Protein AF-A0A3P8UN36-F1 (afdb_monomer_lite)

Structure (mmCIF, N/CA/C/O backbone):
data_AF-A0A3P8UN36-F1
#
_entry.id   AF-A0A3P8UN36-F1
#
loop_
_atom_site.group_PDB
_atom_site.id
_atom_site.type_symbol
_atom_site.label_atom_id
_atom_site.label_alt_id
_atom_site.label_comp_id
_atom_site.label_asym_id
_atom_site.label_entity_id
_atom_site.label_seq_id
_atom_site.pdbx_PDB_ins_code
_atom_site.Cartn_x
_atom_site.Cartn_y
_atom_site.Cartn_z
_atom_site.occupancy
_atom_site.B_iso_or_equiv
_atom_site.auth_seq_id
_atom_site.auth_comp_id
_atom_site.auth_asym_id
_atom_site.auth_atom_id
_atom_site.pdbx_PDB_model_num
ATOM 1 N N . ASN A 1 1 ? -34.463 19.232 71.519 1.00 38.00 1 ASN A N 1
ATOM 2 C CA . ASN A 1 1 ? -33.303 18.383 71.855 1.00 38.00 1 ASN A CA 1
ATOM 3 C C . ASN A 1 1 ? -32.593 17.994 70.572 1.00 38.00 1 ASN A C 1
ATOM 5 O O . ASN A 1 1 ? -33.038 17.097 69.869 1.00 38.00 1 ASN A O 1
ATOM 9 N N . LEU A 1 2 ? -31.560 18.762 70.225 1.00 36.44 2 LEU A N 1
ATOM 10 C CA . LEU A 1 2 ? -30.639 18.484 69.127 1.00 36.44 2 LEU A CA 1
ATOM 11 C C . LEU A 1 2 ? -29.722 17.336 69.553 1.00 36.44 2 LEU A C 1
ATOM 13 O O . LEU A 1 2 ? -28.923 17.511 70.467 1.00 36.44 2 LEU A O 1
ATOM 17 N N . GLN A 1 3 ? -29.798 16.189 68.885 1.00 37.59 3 GLN A N 1
ATOM 18 C CA . GLN A 1 3 ? -28.727 15.196 68.931 1.00 37.59 3 GLN A CA 1
ATOM 19 C C . GLN A 1 3 ? -28.548 14.594 67.540 1.00 37.59 3 GLN A C 1
ATOM 21 O O . GLN A 1 3 ? -29.441 13.963 66.978 1.00 37.59 3 GLN A O 1
ATOM 26 N N . GLY A 1 4 ? -27.389 14.908 66.963 1.00 36.97 4 GLY A N 1
ATOM 27 C CA . GLY A 1 4 ? -27.033 14.643 65.584 1.00 36.97 4 GLY A CA 1
ATOM 28 C C . GLY A 1 4 ? -26.792 13.167 65.293 1.00 36.97 4 GLY A C 1
ATOM 29 O O . GLY A 1 4 ? -26.103 12.461 66.028 1.00 36.97 4 GLY A O 1
ATOM 30 N N . LYS A 1 5 ? -27.305 12.736 64.143 1.00 34.78 5 LYS A N 1
ATOM 31 C CA . LYS A 1 5 ? -26.882 11.516 63.460 1.00 34.78 5 LYS A CA 1
ATOM 32 C C . LYS A 1 5 ? -25.902 11.928 62.360 1.00 34.78 5 LYS A C 1
ATOM 34 O O . LYS A 1 5 ? -26.260 12.670 61.451 1.00 34.78 5 LYS A O 1
ATOM 39 N N . LYS A 1 6 ? -24.642 11.515 62.523 1.00 34.59 6 LYS A N 1
ATOM 40 C CA . LYS A 1 6 ? -23.506 11.827 61.643 1.00 34.59 6 LYS A CA 1
ATOM 41 C C . LYS A 1 6 ? -23.749 11.318 60.210 1.00 34.59 6 LYS A C 1
ATOM 43 O O . LYS A 1 6 ? -24.321 10.238 60.060 1.00 34.59 6 LYS A O 1
ATOM 48 N N . PRO A 1 7 ? -23.271 12.029 59.172 1.00 33.66 7 PRO A N 1
ATOM 49 C CA . PRO A 1 7 ? -23.272 11.517 57.808 1.00 33.66 7 PRO A CA 1
ATOM 50 C C . PRO A 1 7 ? -22.292 10.343 57.685 1.00 33.66 7 PRO A C 1
ATOM 52 O O . PRO A 1 7 ? -21.144 10.418 58.125 1.00 33.66 7 PRO A O 1
ATOM 55 N N . SER A 1 8 ? -22.772 9.248 57.099 1.00 32.91 8 SER A N 1
ATOM 56 C CA . SER A 1 8 ? -21.972 8.069 56.783 1.00 32.91 8 SER A CA 1
ATOM 57 C C . SER A 1 8 ? -21.096 8.387 55.571 1.00 32.91 8 SER A C 1
ATOM 59 O O . SER A 1 8 ? -21.573 8.458 54.441 1.00 32.91 8 SER A O 1
ATOM 61 N N . VAL A 1 9 ? -19.818 8.666 55.820 1.00 34.41 9 VAL A N 1
ATOM 62 C CA . VAL A 1 9 ? -18.810 8.841 54.772 1.00 34.41 9 VAL A CA 1
ATOM 63 C C . VAL A 1 9 ? -18.438 7.450 54.269 1.00 34.41 9 VAL A C 1
ATOM 65 O O . VAL A 1 9 ? -17.823 6.666 54.989 1.00 34.41 9 VAL A O 1
ATOM 68 N N . CYS A 1 10 ? -18.823 7.140 53.031 1.00 31.66 10 CYS A N 1
ATOM 69 C CA . CYS A 1 10 ? -18.301 5.989 52.306 1.00 31.66 10 CYS A CA 1
ATOM 70 C C . CYS A 1 10 ? -16.804 6.216 52.070 1.00 31.66 10 CYS A C 1
ATOM 72 O O . CYS A 1 10 ? -16.409 6.970 51.181 1.00 31.66 10 CYS A O 1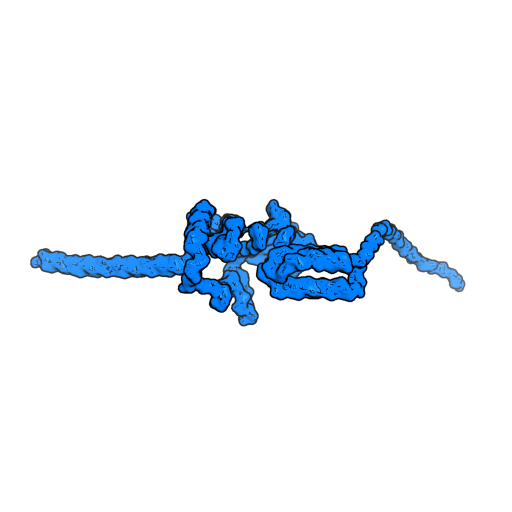
ATOM 74 N N . ILE A 1 11 ? -15.967 5.584 52.889 1.00 36.72 11 ILE A N 1
ATOM 75 C CA . ILE A 1 11 ? -14.535 5.477 52.635 1.00 36.72 11 ILE A CA 1
ATOM 76 C C . ILE A 1 11 ? -14.400 4.565 51.414 1.00 36.72 11 ILE A C 1
ATOM 78 O O . ILE A 1 11 ? -14.453 3.343 51.534 1.00 36.72 11 ILE A O 1
ATOM 82 N N . PHE A 1 12 ? -14.259 5.155 50.225 1.00 41.09 12 PHE A N 1
ATOM 83 C CA . PHE A 1 12 ? -13.664 4.454 49.094 1.00 41.09 12 PHE A CA 1
ATOM 84 C C . PHE A 1 12 ? -12.288 3.993 49.569 1.00 41.09 12 PHE A C 1
ATOM 86 O O . PHE A 1 12 ? -11.368 4.801 49.708 1.00 41.09 12 PHE A O 1
ATOM 93 N N . SER A 1 13 ? -12.141 2.699 49.850 1.00 39.09 13 SER A N 1
ATOM 94 C CA . SER A 1 13 ? -10.830 2.076 49.928 1.00 39.09 13 SER A CA 1
ATOM 95 C C . SER A 1 13 ? -10.246 2.112 48.518 1.00 39.09 13 SER A C 1
ATOM 97 O O . SER A 1 13 ? -10.307 1.138 47.766 1.00 39.09 13 SER A O 1
ATOM 99 N N . SER A 1 14 ? -9.708 3.270 48.138 1.00 44.62 14 SER A N 1
ATOM 100 C CA . SER A 1 14 ? -8.700 3.364 47.100 1.00 44.62 14 SER A CA 1
ATOM 101 C C . SER A 1 14 ? -7.532 2.516 47.581 1.00 44.62 14 SER A C 1
ATOM 103 O O . SER A 1 14 ? -6.594 3.010 48.202 1.00 44.62 14 SER A O 1
ATOM 105 N N . LEU A 1 15 ? -7.560 1.227 47.239 1.00 46.94 15 LEU A N 1
ATOM 106 C CA . LEU A 1 15 ? -6.343 0.530 46.859 1.00 46.94 15 LEU A CA 1
ATOM 107 C C . LEU A 1 15 ? -5.850 1.220 45.580 1.00 46.94 15 LEU A C 1
ATOM 109 O O . LEU A 1 15 ? -5.928 0.697 44.470 1.00 46.94 15 LEU A O 1
ATOM 113 N N . PHE A 1 16 ? -5.349 2.445 45.749 1.00 45.38 16 PHE A N 1
ATOM 114 C CA . PHE A 1 16 ? -4.372 3.011 44.853 1.00 45.38 16 PHE A CA 1
ATOM 115 C C . PHE A 1 16 ? -3.186 2.069 45.017 1.00 45.38 16 PHE A C 1
ATOM 117 O O . PHE A 1 16 ? -2.355 2.220 45.912 1.00 45.38 16 PHE A O 1
ATOM 124 N N . LYS A 1 17 ? -3.139 1.019 44.191 1.00 41.81 17 LYS A N 1
ATOM 125 C CA . LYS A 1 17 ? -1.855 0.446 43.837 1.00 41.81 17 LYS A CA 1
ATOM 126 C C . LYS A 1 17 ? -1.081 1.649 43.312 1.00 41.81 17 LYS A C 1
ATOM 128 O O . LYS A 1 17 ? -1.342 2.099 42.198 1.00 41.81 17 LYS A O 1
ATOM 133 N N . LEU A 1 18 ? -0.189 2.208 44.132 1.00 45.09 18 LEU A N 1
ATOM 134 C CA . LEU A 1 18 ? 0.965 2.925 43.622 1.00 45.09 18 LEU A CA 1
ATOM 135 C C . LEU A 1 18 ? 1.699 1.892 42.768 1.00 45.09 18 LEU A C 1
ATOM 137 O O . LEU A 1 18 ? 2.623 1.217 43.208 1.00 45.09 18 LEU A O 1
ATOM 141 N N . VAL A 1 19 ? 1.253 1.737 41.523 1.00 51.12 19 VAL A N 1
ATOM 142 C CA . VAL A 1 19 ? 2.193 1.484 40.453 1.00 51.12 19 VAL A CA 1
ATOM 143 C C . VAL A 1 19 ? 3.128 2.668 40.582 1.00 51.12 19 VAL A C 1
ATOM 145 O O . VAL A 1 19 ? 2.702 3.807 40.392 1.00 51.12 19 VAL A O 1
ATOM 148 N N . ALA A 1 20 ? 4.346 2.411 41.055 1.00 43.38 20 ALA A N 1
ATOM 149 C CA . ALA A 1 20 ? 5.415 3.380 41.004 1.00 43.38 20 ALA A CA 1
ATOM 150 C C . ALA A 1 20 ? 5.488 3.824 39.544 1.00 43.38 20 ALA A C 1
ATOM 152 O O . ALA A 1 20 ? 6.014 3.119 38.684 1.00 43.38 20 ALA A O 1
ATOM 153 N N . ASN A 1 21 ? 4.852 4.954 39.246 1.00 48.34 21 ASN A N 1
ATOM 154 C CA . ASN A 1 21 ? 4.997 5.624 37.982 1.00 48.34 21 ASN A CA 1
ATOM 155 C C . ASN A 1 21 ? 6.424 6.144 38.082 1.00 48.34 21 ASN A C 1
ATOM 157 O O . ASN A 1 21 ? 6.663 7.201 38.663 1.00 48.34 21 ASN A O 1
ATOM 161 N N . ALA A 1 22 ? 7.394 5.342 37.640 1.00 51.25 22 ALA A N 1
ATOM 162 C CA . ALA A 1 22 ? 8.692 5.871 37.293 1.00 51.25 22 ALA A CA 1
ATOM 163 C C . ALA A 1 22 ? 8.375 6.922 36.233 1.00 51.25 22 ALA A C 1
ATOM 165 O O . ALA A 1 22 ? 8.124 6.588 35.074 1.00 51.25 22 ALA A O 1
ATOM 166 N N . ALA A 1 23 ? 8.219 8.172 36.669 1.00 57.19 23 ALA A N 1
ATOM 167 C CA . ALA A 1 23 ? 7.987 9.290 35.791 1.00 57.19 23 ALA A CA 1
ATOM 168 C C . ALA A 1 23 ? 9.239 9.347 34.928 1.00 57.19 23 ALA A C 1
ATOM 170 O O . ALA A 1 23 ? 10.296 9.799 35.368 1.00 57.19 23 ALA A O 1
ATOM 171 N N . ALA A 1 24 ? 9.155 8.761 33.735 1.00 68.69 24 ALA A N 1
ATOM 172 C CA . ALA A 1 24 ? 10.202 8.908 32.754 1.00 68.69 24 ALA A CA 1
ATOM 173 C C . ALA A 1 24 ? 10.357 10.418 32.567 1.00 68.69 24 ALA A C 1
ATOM 175 O O . ALA A 1 24 ? 9.392 11.099 32.232 1.00 68.69 24 ALA A O 1
ATOM 176 N N . SER A 1 25 ? 11.534 10.952 32.888 1.00 86.38 25 SER A N 1
ATOM 177 C CA . SER A 1 25 ? 11.831 12.358 32.628 1.00 86.38 25 SER A CA 1
ATOM 178 C C . SER A 1 25 ? 11.750 12.601 31.121 1.00 86.38 25 SER A C 1
ATOM 180 O O . SER A 1 25 ? 12.100 11.711 30.337 1.00 86.38 25 SER A O 1
ATOM 182 N N . CYS A 1 26 ? 11.276 13.775 30.703 1.00 92.81 26 CYS A N 1
ATOM 183 C CA . CYS A 1 26 ? 11.261 14.131 29.291 1.00 92.81 26 CYS A CA 1
ATOM 184 C C . CYS A 1 26 ? 12.694 14.117 28.741 1.00 92.81 26 CYS A C 1
ATOM 186 O O . CYS A 1 26 ? 13.571 14.826 29.230 1.00 92.81 26 CYS A O 1
ATOM 188 N N . ARG A 1 27 ? 12.946 13.291 27.718 1.00 93.50 27 ARG A N 1
ATOM 189 C CA . ARG A 1 27 ? 14.263 13.150 27.072 1.00 93.50 27 ARG A CA 1
ATOM 190 C C . ARG A 1 27 ? 14.216 13.519 25.593 1.00 93.50 27 ARG A C 1
ATOM 192 O O . ARG A 1 27 ? 14.861 12.873 24.772 1.00 93.50 27 ARG A O 1
ATOM 199 N N . ILE A 1 28 ? 13.471 14.568 25.246 1.00 95.00 28 ILE A N 1
ATOM 200 C CA . ILE A 1 28 ? 13.353 15.012 23.852 1.00 95.00 28 ILE A CA 1
ATOM 201 C C . ILE A 1 28 ? 14.711 15.367 23.238 1.00 95.00 28 ILE A C 1
ATOM 203 O O . ILE A 1 28 ? 15.010 14.932 22.133 1.00 95.00 28 ILE A O 1
ATOM 207 N N . LEU A 1 29 ? 15.588 16.039 23.988 1.00 93.38 29 LEU A N 1
ATOM 208 C CA . LEU A 1 29 ? 16.929 16.390 23.511 1.00 93.38 29 LEU A CA 1
ATOM 209 C C . LEU A 1 29 ? 17.750 15.164 23.088 1.00 93.38 29 LEU A C 1
ATOM 211 O O . LEU A 1 29 ? 18.556 15.271 22.169 1.00 93.38 29 LEU A O 1
ATOM 215 N N . ARG A 1 30 ? 17.512 13.996 23.704 1.00 94.69 30 ARG A N 1
ATOM 216 C CA . ARG A 1 30 ? 18.158 12.747 23.294 1.00 94.69 30 ARG A CA 1
ATOM 217 C C . ARG A 1 30 ? 17.625 12.252 21.951 1.00 94.69 30 ARG A C 1
ATOM 219 O O . ARG A 1 30 ? 18.415 11.891 21.088 1.00 94.69 30 ARG A O 1
ATOM 226 N N . CYS A 1 31 ? 16.306 12.285 21.762 1.00 95.19 31 CYS A N 1
ATOM 227 C CA . CYS A 1 31 ? 15.706 11.967 20.467 1.00 95.19 31 CYS A CA 1
ATOM 228 C C . CYS A 1 31 ? 16.254 12.895 19.365 1.00 95.19 31 CYS A C 1
ATOM 230 O O . CYS A 1 31 ? 16.603 12.420 18.287 1.00 95.19 31 CYS A O 1
ATOM 232 N N . ASN A 1 32 ? 16.395 14.193 19.657 1.00 94.50 32 ASN A N 1
ATOM 233 C CA . ASN A 1 32 ? 16.926 15.177 18.712 1.00 94.50 32 ASN A CA 1
ATOM 234 C C . ASN A 1 32 ? 18.398 14.903 18.379 1.00 94.50 32 ASN A C 1
ATOM 236 O O . ASN A 1 32 ? 18.769 14.915 17.208 1.00 94.50 32 ASN A O 1
ATOM 240 N N . SER A 1 33 ? 19.237 14.638 19.390 1.00 94.06 33 SER A N 1
ATOM 241 C CA . SER A 1 33 ? 20.660 14.357 19.170 1.00 94.06 33 SER A CA 1
ATOM 242 C C . SER A 1 33 ? 20.871 13.088 18.351 1.00 94.06 33 SER A C 1
ATOM 244 O O . SER A 1 33 ? 21.720 13.076 17.465 1.00 94.06 33 SER A O 1
ATOM 246 N N . ASP A 1 34 ? 20.086 12.042 18.621 1.00 93.38 34 ASP A N 1
ATOM 247 C CA . ASP A 1 34 ? 20.181 10.767 17.906 1.00 93.38 34 ASP A CA 1
ATOM 248 C C . ASP A 1 34 ? 19.737 10.925 16.436 1.00 93.38 34 ASP A C 1
ATOM 250 O O . ASP A 1 34 ? 20.368 10.364 15.541 1.00 93.38 34 ASP A O 1
ATOM 254 N N . PHE A 1 35 ? 18.709 11.743 16.166 1.00 91.88 35 PHE A N 1
ATOM 255 C CA . PHE A 1 35 ? 18.291 12.075 14.799 1.00 91.88 35 PHE A CA 1
ATOM 256 C C . PHE A 1 35 ? 19.368 12.850 14.037 1.00 91.88 35 PHE A C 1
ATOM 258 O O . PHE A 1 35 ? 19.758 12.433 12.948 1.00 91.88 35 PHE A O 1
ATOM 265 N N . VAL A 1 36 ? 19.881 13.941 14.621 1.00 91.12 36 VAL A N 1
ATOM 266 C CA . VAL A 1 36 ? 20.937 14.751 13.995 1.00 91.12 36 VAL A CA 1
ATOM 267 C C . VAL A 1 36 ? 22.144 13.871 13.688 1.00 91.12 36 VAL A C 1
ATOM 269 O O . VAL A 1 36 ? 22.593 13.858 12.545 1.00 91.12 36 VAL A O 1
ATOM 272 N N . ALA A 1 37 ? 22.591 13.064 14.656 1.00 89.44 37 ALA A N 1
ATOM 273 C CA . ALA A 1 37 ? 23.696 12.128 14.479 1.00 89.44 37 ALA A CA 1
ATOM 274 C C . ALA A 1 37 ? 23.472 11.154 13.313 1.00 89.44 37 ALA A C 1
ATOM 276 O O . ALA A 1 37 ? 24.374 10.944 12.509 1.00 89.44 37 ALA A O 1
ATOM 277 N N . ALA A 1 38 ? 22.262 10.604 13.185 1.00 85.19 38 ALA A N 1
ATOM 278 C CA . ALA A 1 38 ? 21.919 9.692 12.099 1.00 85.19 38 ALA A CA 1
ATOM 279 C C . ALA A 1 38 ? 21.844 10.377 10.723 1.00 85.19 38 ALA A C 1
ATOM 281 O O . ALA A 1 38 ? 21.969 9.696 9.710 1.00 85.19 38 ALA A O 1
ATOM 282 N N . THR A 1 39 ? 21.637 11.696 10.671 1.00 85.88 39 THR A N 1
ATOM 283 C CA . THR A 1 39 ? 21.505 12.463 9.418 1.00 85.88 39 THR A CA 1
ATOM 284 C C . THR A 1 39 ? 22.747 13.254 9.005 1.00 85.88 39 THR A C 1
ATOM 286 O O . THR A 1 39 ? 22.792 13.698 7.864 1.00 85.88 39 THR A O 1
ATOM 289 N N . LEU A 1 40 ? 23.752 13.409 9.878 1.00 80.81 40 LEU A N 1
ATOM 290 C CA . LEU A 1 40 ? 24.961 14.217 9.622 1.00 80.81 40 LEU A CA 1
ATOM 291 C C . LEU A 1 40 ? 25.684 13.831 8.321 1.00 80.81 40 LEU A C 1
ATOM 293 O O . LEU A 1 40 ? 26.110 14.714 7.581 1.00 80.81 40 LEU A O 1
ATOM 297 N N . ASP A 1 41 ? 25.755 12.533 8.019 1.00 70.38 41 ASP A N 1
ATOM 298 C CA . ASP A 1 41 ? 26.440 11.999 6.831 1.00 70.38 41 ASP A CA 1
ATOM 299 C C . ASP A 1 41 ? 25.477 11.662 5.675 1.00 70.38 41 ASP A C 1
ATOM 301 O O . ASP A 1 41 ? 25.885 11.177 4.615 1.00 70.38 41 ASP A O 1
ATOM 305 N N . LEU A 1 42 ? 24.174 11.892 5.863 1.00 68.19 42 LEU A N 1
ATOM 306 C CA . LEU A 1 42 ? 23.143 11.579 4.881 1.00 68.19 42 LEU A CA 1
ATOM 307 C C . LEU A 1 42 ? 22.696 12.861 4.177 1.00 68.19 42 LEU A C 1
ATOM 309 O O . LEU A 1 42 ? 21.987 13.685 4.747 1.00 68.19 42 LEU A O 1
ATOM 313 N N . GLY A 1 43 ? 23.033 13.005 2.893 1.00 59.25 43 GLY A N 1
ATOM 314 C CA . GLY A 1 43 ? 22.368 13.997 2.045 1.00 59.25 43 GLY A CA 1
ATOM 315 C C . GLY A 1 43 ? 20.842 13.798 2.058 1.00 59.25 43 GLY A C 1
ATOM 316 O O . GLY A 1 43 ? 20.363 12.668 2.175 1.00 59.25 43 GLY A O 1
ATOM 317 N N . ALA A 1 44 ? 20.076 14.884 1.895 1.00 52.78 44 ALA A N 1
ATOM 318 C CA . ALA A 1 44 ? 18.605 14.943 2.004 1.00 52.78 44 ALA A CA 1
ATOM 319 C C . ALA A 1 44 ? 17.808 13.992 1.070 1.00 52.78 44 ALA A C 1
ATOM 321 O O . ALA A 1 44 ? 16.584 13.947 1.126 1.00 52.78 44 ALA A O 1
ATOM 322 N N . MET A 1 45 ? 18.491 13.228 0.213 1.00 55.25 45 MET A N 1
ATOM 323 C CA . MET A 1 45 ? 17.932 12.344 -0.818 1.00 55.25 45 MET A CA 1
ATOM 324 C C . MET A 1 45 ? 18.319 10.865 -0.623 1.00 55.25 45 MET A C 1
ATOM 326 O O . MET A 1 45 ? 18.190 10.062 -1.544 1.00 55.25 45 MET A O 1
ATOM 330 N N . ASN A 1 46 ? 18.794 10.478 0.565 1.00 63.03 46 ASN A N 1
ATOM 331 C CA . ASN A 1 46 ? 19.199 9.099 0.842 1.00 63.03 46 ASN A CA 1
ATOM 332 C C . ASN A 1 46 ? 18.129 8.317 1.608 1.00 63.03 46 ASN A C 1
ATOM 334 O O . ASN A 1 46 ? 17.533 8.812 2.561 1.00 63.03 46 ASN A O 1
ATOM 338 N N . ALA A 1 47 ? 17.971 7.032 1.273 1.00 61.06 47 ALA A N 1
ATOM 339 C CA . ALA A 1 47 ? 17.058 6.108 1.956 1.00 61.06 47 ALA A CA 1
ATOM 340 C C . ALA A 1 47 ? 17.282 6.021 3.485 1.00 61.06 47 ALA A C 1
ATOM 342 O O . ALA A 1 47 ? 16.367 5.675 4.232 1.00 61.06 47 ALA A O 1
ATOM 343 N N . GLY A 1 48 ? 18.486 6.359 3.964 1.00 72.06 48 GLY A N 1
ATOM 344 C CA . GLY A 1 48 ? 18.790 6.452 5.394 1.00 72.06 48 GLY A CA 1
ATOM 345 C C . GLY A 1 48 ? 18.072 7.607 6.104 1.00 72.06 48 GLY A C 1
ATOM 346 O O . GLY A 1 48 ? 17.767 7.482 7.288 1.00 72.06 48 GLY A O 1
ATOM 347 N N . TYR A 1 49 ? 17.747 8.694 5.393 1.00 79.25 49 TYR A N 1
ATOM 348 C CA . TYR A 1 49 ? 17.099 9.875 5.970 1.00 79.25 49 TYR A CA 1
ATOM 349 C C . TYR A 1 49 ? 15.732 9.512 6.553 1.00 79.25 49 TYR A C 1
ATOM 351 O O . TYR A 1 49 ? 15.412 9.855 7.687 1.00 79.25 49 TYR A O 1
ATOM 359 N N . CYS A 1 50 ? 14.963 8.705 5.826 1.00 78.31 50 CYS A N 1
ATOM 360 C CA . CYS A 1 50 ? 13.666 8.235 6.293 1.00 78.31 50 CYS A CA 1
ATOM 361 C C . CYS A 1 50 ? 13.754 7.211 7.417 1.00 78.31 50 CYS A C 1
ATOM 363 O O . CYS A 1 50 ? 12.931 7.238 8.328 1.00 78.31 50 CYS A O 1
ATOM 365 N N . SER A 1 51 ? 14.783 6.364 7.428 1.00 79.06 51 SER A 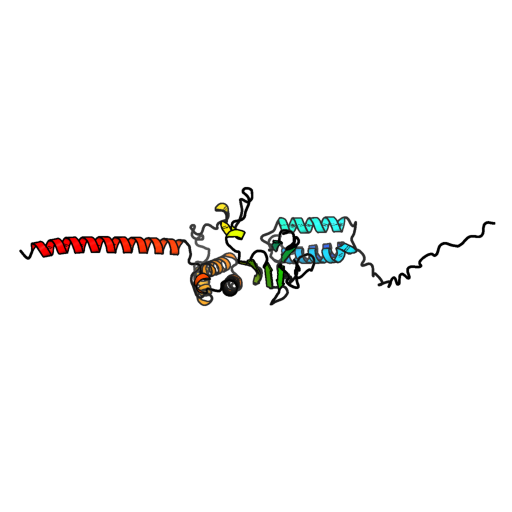N 1
ATOM 366 C CA . SER A 1 51 ? 15.058 5.501 8.583 1.00 79.06 51 SER A CA 1
ATOM 367 C C . SER A 1 51 ? 15.345 6.323 9.848 1.00 79.06 51 SER A C 1
ATOM 369 O O . SER A 1 51 ? 14.821 6.018 10.925 1.00 79.06 51 SER A O 1
ATOM 371 N N . ALA A 1 52 ? 16.141 7.391 9.725 1.00 86.69 52 ALA A N 1
ATOM 372 C CA . ALA A 1 52 ? 16.436 8.305 10.825 1.00 86.69 52 ALA A CA 1
ATOM 373 C C . ALA A 1 52 ? 15.175 9.054 11.285 1.00 86.69 52 ALA A C 1
ATOM 375 O O . ALA A 1 52 ? 14.877 9.082 12.480 1.00 86.69 52 ALA A O 1
ATOM 376 N N . LEU A 1 53 ? 14.386 9.582 10.344 1.00 86.19 53 LEU A N 1
ATOM 377 C CA . LEU A 1 53 ? 13.154 10.320 10.633 1.00 86.19 53 LEU A CA 1
ATOM 378 C C . LEU A 1 53 ? 12.100 9.438 11.325 1.00 86.19 53 LEU A C 1
ATOM 380 O O . LEU A 1 53 ? 11.465 9.873 12.285 1.00 86.19 53 LEU A O 1
ATOM 384 N N . ARG A 1 54 ? 11.972 8.165 10.928 1.00 80.44 54 ARG A N 1
ATOM 385 C CA . ARG A 1 54 ? 11.099 7.181 11.603 1.00 80.44 54 ARG A CA 1
ATOM 386 C C . ARG A 1 54 ? 11.578 6.823 13.006 1.00 80.44 54 ARG A C 1
ATOM 388 O O . ARG A 1 54 ? 10.770 6.716 13.934 1.00 80.44 54 ARG A O 1
ATOM 395 N N . SER A 1 55 ? 12.888 6.647 13.180 1.00 87.75 55 SER A N 1
ATOM 396 C CA . SER A 1 55 ? 13.482 6.391 14.500 1.00 87.75 55 SER A CA 1
ATOM 397 C C . SER A 1 55 ? 13.211 7.564 15.441 1.00 87.75 55 SER A C 1
ATOM 399 O O . SER A 1 55 ? 12.809 7.368 16.592 1.00 87.75 55 SER A O 1
ATOM 401 N N . TYR A 1 56 ? 13.321 8.784 14.914 1.00 91.31 56 TYR A N 1
ATOM 402 C CA . TYR A 1 56 ? 12.985 10.005 15.626 1.00 91.31 56 TYR A CA 1
ATOM 403 C C . TYR A 1 56 ? 11.494 10.060 15.996 1.00 91.31 56 TYR A C 1
ATOM 405 O O . TYR A 1 56 ? 11.175 10.228 17.173 1.00 91.31 56 TYR A O 1
ATOM 413 N N . ALA A 1 57 ? 10.587 9.787 15.049 1.00 88.50 57 ALA A N 1
ATOM 414 C CA . ALA A 1 57 ? 9.140 9.705 15.287 1.00 88.50 57 ALA A CA 1
ATOM 415 C C . ALA A 1 57 ? 8.760 8.672 16.361 1.00 88.50 57 ALA A C 1
ATOM 417 O O . ALA A 1 57 ? 7.885 8.902 17.196 1.00 88.50 57 ALA A O 1
ATOM 418 N N . THR A 1 58 ? 9.424 7.516 16.362 1.00 88.31 58 THR A N 1
ATOM 419 C CA . THR A 1 58 ? 9.190 6.464 17.361 1.00 88.31 58 THR A CA 1
ATOM 420 C C . THR A 1 58 ? 9.706 6.884 18.738 1.00 88.31 58 THR A C 1
ATOM 422 O O . THR A 1 58 ? 9.031 6.657 19.747 1.00 88.31 58 THR A O 1
ATOM 425 N N . CYS A 1 59 ? 10.876 7.529 18.793 1.00 92.75 59 CYS A N 1
ATOM 426 C CA . CYS A 1 59 ? 11.447 8.071 20.026 1.00 92.75 59 CYS A CA 1
ATOM 427 C C . CYS A 1 59 ? 10.519 9.121 20.651 1.00 92.75 59 CYS A C 1
ATOM 429 O O . CYS A 1 59 ? 10.152 8.998 21.823 1.00 92.75 59 CYS A O 1
ATOM 431 N N . THR A 1 60 ? 10.055 10.098 19.863 1.00 92.75 60 THR A N 1
ATOM 432 C CA . THR A 1 60 ? 9.136 11.140 20.344 1.00 92.75 60 THR A CA 1
ATOM 433 C C . THR A 1 60 ? 7.795 10.547 20.780 1.00 92.75 60 THR A C 1
ATOM 435 O O . THR A 1 60 ? 7.315 10.866 21.870 1.00 92.75 60 THR A O 1
ATOM 438 N N . ARG A 1 61 ? 7.217 9.594 20.033 1.00 89.94 61 ARG A N 1
ATOM 439 C CA . ARG A 1 61 ? 5.979 8.897 20.444 1.00 89.94 61 ARG A CA 1
ATOM 440 C C . ARG A 1 61 ? 6.098 8.231 21.818 1.00 89.94 61 ARG A C 1
ATOM 442 O O . ARG A 1 61 ? 5.192 8.370 22.640 1.00 89.94 61 ARG A O 1
ATOM 449 N N . ARG A 1 62 ? 7.221 7.566 22.119 1.00 89.19 62 ARG A N 1
ATOM 450 C CA . ARG A 1 62 ? 7.456 6.951 23.445 1.00 89.19 62 ARG A CA 1
ATOM 451 C C . ARG A 1 62 ? 7.535 7.987 24.571 1.00 89.19 62 ARG A C 1
ATOM 453 O O . ARG A 1 62 ? 7.160 7.684 25.702 1.00 89.19 62 ARG A O 1
ATOM 460 N N . MET A 1 63 ? 7.986 9.203 24.267 1.00 89.38 63 MET A N 1
ATOM 461 C CA . MET A 1 63 ? 8.136 10.302 25.227 1.00 89.38 63 MET A CA 1
ATOM 462 C C . MET A 1 63 ? 6.870 11.152 25.414 1.00 89.38 63 MET A C 1
ATOM 464 O O . MET A 1 63 ? 6.846 12.004 26.300 1.00 89.38 63 MET A O 1
ATOM 468 N N . ALA A 1 64 ? 5.792 10.895 24.663 1.00 89.69 64 ALA A N 1
ATOM 469 C CA . ALA A 1 64 ? 4.582 11.726 24.649 1.00 89.69 64 ALA A CA 1
ATOM 470 C C . ALA A 1 64 ? 3.961 11.983 26.033 1.00 89.69 64 ALA A C 1
ATOM 472 O O . ALA A 1 64 ? 3.437 13.061 26.302 1.00 89.69 64 ALA A O 1
ATOM 473 N N . ARG A 1 65 ? 4.017 10.996 26.936 1.00 90.12 65 ARG A N 1
ATOM 474 C CA . ARG A 1 65 ? 3.497 11.146 28.306 1.00 90.12 65 ARG A CA 1
ATOM 475 C C . ARG A 1 65 ? 4.420 11.984 29.194 1.00 90.12 65 ARG A C 1
ATOM 477 O O . ARG A 1 65 ? 3.925 12.759 30.001 1.00 90.12 65 ARG A O 1
ATOM 484 N N . ALA A 1 66 ? 5.731 11.809 29.036 1.00 92.31 66 ALA A N 1
ATOM 485 C CA . ALA A 1 66 ? 6.772 12.465 29.823 1.00 92.31 66 ALA A CA 1
ATOM 486 C C . ALA A 1 66 ? 6.987 13.933 29.427 1.00 92.31 66 ALA A C 1
ATOM 488 O O . ALA A 1 66 ? 7.311 14.756 30.274 1.00 92.31 66 ALA A O 1
ATOM 489 N N . CYS A 1 67 ? 6.800 14.254 28.145 1.00 93.44 67 CYS A N 1
ATOM 490 C CA . CYS A 1 67 ? 7.080 15.566 27.559 1.00 93.44 67 CYS A CA 1
ATOM 491 C C . CYS A 1 67 ? 5.829 16.439 27.362 1.00 93.44 67 CYS A C 1
ATOM 493 O O . CYS A 1 67 ? 5.805 17.304 26.488 1.00 93.44 67 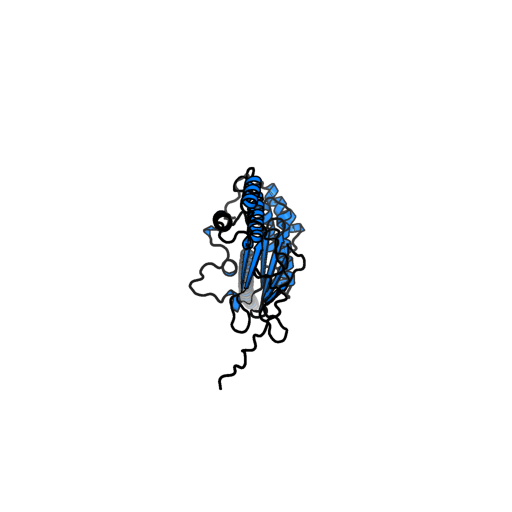CYS A O 1
ATOM 495 N N . ARG A 1 68 ? 4.760 16.221 28.140 1.00 92.50 68 ARG A N 1
ATOM 496 C CA . ARG A 1 68 ? 3.554 17.060 28.046 1.00 92.50 68 ARG A CA 1
ATOM 497 C C . ARG A 1 68 ? 3.890 18.514 28.391 1.00 92.50 68 ARG A C 1
ATOM 499 O O . ARG A 1 68 ? 4.325 18.784 29.505 1.00 92.50 68 ARG A O 1
ATOM 506 N N . GLY A 1 69 ? 3.642 19.430 27.452 1.00 92.00 69 GLY A N 1
ATOM 507 C CA . GLY A 1 69 ? 3.899 20.864 27.628 1.00 92.00 69 GLY A CA 1
ATOM 508 C C . GLY A 1 69 ? 5.342 21.299 27.353 1.00 92.00 69 GLY A C 1
ATOM 509 O O . GLY A 1 69 ? 5.649 22.477 27.505 1.00 92.00 69 GLY A O 1
ATOM 510 N N . ASP A 1 70 ? 6.222 20.387 26.929 1.00 94.56 70 ASP A N 1
ATOM 511 C CA . ASP A 1 70 ? 7.573 20.737 26.492 1.00 94.56 70 ASP A CA 1
ATOM 512 C C . ASP A 1 70 ? 7.532 21.294 25.056 1.00 94.56 70 ASP A C 1
ATOM 514 O O . ASP A 1 70 ? 7.079 20.629 24.120 1.00 94.56 70 ASP A O 1
ATOM 518 N N . LEU A 1 71 ? 7.992 22.535 24.871 1.00 93.50 71 LEU A N 1
ATOM 519 C CA . LEU A 1 71 ? 7.964 23.194 23.563 1.00 93.50 71 LEU A CA 1
ATOM 520 C C . LEU A 1 71 ? 8.870 22.491 22.545 1.00 93.50 71 LEU A C 1
ATOM 522 O O . LEU A 1 71 ? 8.484 22.354 21.388 1.00 93.50 71 LEU A O 1
ATOM 526 N N . ALA A 1 72 ? 10.048 22.013 22.956 1.00 92.44 72 ALA A N 1
ATOM 527 C CA . ALA A 1 72 ? 10.963 21.316 22.056 1.00 92.44 72 ALA A CA 1
ATOM 528 C C . ALA A 1 72 ? 10.358 19.993 21.569 1.00 92.44 72 ALA A C 1
ATOM 530 O O . ALA A 1 72 ? 10.545 19.627 20.409 1.00 92.44 72 ALA A O 1
ATOM 531 N N . TYR A 1 73 ? 9.583 19.313 22.418 1.00 94.44 73 TYR A N 1
ATOM 532 C CA . TYR A 1 73 ? 8.806 18.134 22.037 1.00 94.44 73 TYR A CA 1
ATOM 533 C C . TYR A 1 73 ? 7.739 18.448 20.988 1.00 94.44 73 TYR A C 1
ATOM 535 O O . TYR A 1 73 ? 7.685 17.780 19.955 1.00 94.44 73 TYR A O 1
ATOM 543 N N . HIS A 1 74 ? 6.907 19.464 21.217 1.00 92.94 74 HIS A N 1
ATOM 544 C CA . HIS A 1 74 ? 5.844 19.805 20.269 1.00 92.94 74 HIS A CA 1
ATOM 545 C C . HIS A 1 74 ? 6.401 20.319 18.932 1.00 92.94 74 HIS A C 1
ATOM 547 O O . HIS A 1 74 ? 5.922 19.894 17.879 1.00 92.94 74 HIS A O 1
ATOM 553 N N . SER A 1 75 ? 7.465 21.129 18.964 1.00 93.19 75 SER A N 1
ATOM 554 C CA . SER A 1 75 ? 8.191 21.563 17.764 1.00 93.19 75 SER A CA 1
ATOM 555 C C . SER A 1 75 ? 8.800 20.385 17.001 1.00 93.19 75 SER A C 1
ATOM 557 O O . SER A 1 75 ? 8.718 20.332 15.777 1.00 93.19 75 SER A O 1
ATOM 559 N N . ALA A 1 76 ? 9.378 19.409 17.710 1.00 92.69 76 ALA A N 1
ATOM 560 C CA . ALA A 1 76 ? 9.916 18.193 17.108 1.00 92.69 76 ALA A CA 1
ATOM 561 C C . ALA A 1 76 ? 8.832 17.365 16.410 1.00 92.69 76 ALA A C 1
ATOM 563 O O . ALA A 1 76 ? 9.018 16.960 15.267 1.00 92.69 76 ALA A O 1
ATOM 564 N N . VAL A 1 77 ? 7.696 17.129 17.074 1.00 91.00 77 VAL A N 1
ATOM 565 C CA . VAL A 1 77 ? 6.579 16.356 16.507 1.00 91.00 77 VAL A CA 1
ATOM 566 C C . VAL A 1 77 ? 6.043 17.014 15.233 1.00 91.00 77 VAL A C 1
ATOM 568 O O . VAL A 1 77 ? 5.906 16.331 14.221 1.00 91.00 77 VAL A O 1
ATOM 571 N N . GLN A 1 78 ? 5.821 18.331 15.252 1.00 88.31 78 GLN A N 1
ATOM 572 C CA . GLN A 1 78 ? 5.379 19.077 14.067 1.00 88.31 78 GLN A CA 1
ATOM 573 C C . GLN A 1 78 ? 6.426 19.061 12.946 1.00 88.31 78 GLN A C 1
ATOM 575 O O . GLN A 1 78 ? 6.086 18.869 11.781 1.00 88.31 78 GLN A O 1
ATOM 580 N N . GLY A 1 79 ? 7.707 19.223 13.288 1.00 89.00 79 GLY A N 1
ATOM 581 C CA . GLY A 1 79 ? 8.799 19.164 12.318 1.00 89.00 79 GLY A CA 1
ATOM 582 C C . GLY A 1 79 ? 8.920 17.794 11.646 1.00 89.00 79 GLY A C 1
ATOM 583 O O . GLY A 1 79 ? 9.129 17.724 10.439 1.00 89.00 79 GLY A O 1
ATOM 584 N N . ILE A 1 80 ? 8.735 16.704 12.398 1.00 87.88 80 ILE A N 1
ATOM 585 C CA . ILE A 1 80 ? 8.730 15.339 11.852 1.00 87.88 80 ILE A CA 1
ATOM 586 C C . ILE A 1 80 ? 7.596 15.167 10.837 1.00 87.88 80 ILE A C 1
ATOM 588 O O . ILE A 1 80 ? 7.835 14.659 9.743 1.00 87.88 80 ILE A O 1
ATOM 592 N N . GLU A 1 81 ? 6.384 15.610 11.177 1.00 81.62 81 GLU A N 1
ATOM 593 C CA . GLU A 1 81 ? 5.222 15.525 10.287 1.00 81.62 81 GLU A CA 1
ATOM 594 C C . GLU A 1 81 ? 5.440 16.328 8.995 1.00 81.62 81 GLU A C 1
ATOM 596 O O . GLU A 1 81 ? 5.232 15.808 7.898 1.00 81.62 81 GLU A O 1
ATOM 601 N N . ALA A 1 82 ? 5.970 17.550 9.104 1.00 83.19 82 ALA A N 1
ATOM 602 C CA . ALA A 1 82 ? 6.308 18.374 7.945 1.00 83.19 82 ALA A CA 1
ATOM 603 C C . ALA A 1 82 ? 7.368 17.715 7.043 1.00 83.19 82 ALA A C 1
ATOM 605 O O . ALA A 1 82 ? 7.217 17.693 5.821 1.00 83.19 82 ALA A O 1
ATOM 606 N N . LEU A 1 83 ? 8.420 17.134 7.628 1.00 82.56 83 LEU A N 1
ATOM 607 C CA . LEU A 1 83 ? 9.488 16.475 6.869 1.00 82.56 83 LEU A CA 1
ATOM 608 C C . LEU A 1 83 ? 9.002 15.221 6.132 1.00 82.56 83 LEU A C 1
ATOM 610 O O . LEU A 1 83 ? 9.461 14.974 5.015 1.00 82.56 83 LEU A O 1
ATOM 614 N N . LEU A 1 84 ? 8.065 14.469 6.722 1.00 75.38 84 LEU A N 1
ATOM 615 C CA . LEU A 1 84 ? 7.416 13.322 6.078 1.00 75.38 84 LEU A CA 1
ATOM 616 C C . LEU A 1 84 ? 6.565 13.759 4.878 1.00 75.38 84 LEU A C 1
ATOM 618 O O . LEU A 1 84 ? 6.646 13.144 3.815 1.00 75.38 84 LEU A O 1
ATOM 622 N N . ILE A 1 85 ? 5.808 14.851 5.019 1.00 72.31 85 ILE A N 1
ATOM 623 C CA . ILE A 1 85 ? 4.978 15.414 3.939 1.00 72.31 85 ILE A CA 1
ATOM 624 C C . ILE A 1 85 ? 5.842 15.970 2.803 1.00 72.31 85 ILE A C 1
ATOM 626 O O . ILE A 1 85 ? 5.482 15.851 1.634 1.00 72.31 85 ILE A O 1
ATOM 630 N N . GLN A 1 86 ? 6.981 16.577 3.133 1.00 75.00 86 GLN A N 1
ATOM 631 C CA . GLN A 1 86 ? 7.851 17.219 2.151 1.00 75.00 86 GLN A CA 1
ATOM 632 C C . GLN A 1 86 ? 8.677 16.217 1.329 1.00 75.00 86 GLN A C 1
ATOM 634 O O . GLN A 1 86 ? 9.100 16.537 0.219 1.00 75.00 86 GLN A O 1
ATOM 639 N N . HIS A 1 87 ? 8.868 14.996 1.839 1.00 70.88 87 HIS A N 1
ATOM 640 C CA . HIS A 1 87 ? 9.684 13.957 1.204 1.00 70.88 87 HIS A CA 1
ATOM 641 C C . HIS A 1 87 ? 8.930 12.617 1.052 1.00 70.88 87 HIS A C 1
ATOM 643 O O . HIS A 1 87 ? 9.428 11.573 1.487 1.00 70.88 87 HIS A O 1
ATOM 649 N N . PRO A 1 88 ? 7.757 12.594 0.386 1.00 63.66 88 PRO A N 1
ATOM 650 C CA . PRO A 1 88 ? 6.905 11.404 0.317 1.00 63.66 88 PRO A CA 1
ATOM 651 C C . PRO A 1 88 ? 7.559 10.260 -0.471 1.00 63.66 88 PRO A C 1
ATOM 653 O O . PRO A 1 88 ? 7.355 9.090 -0.160 1.00 63.66 88 PRO A O 1
ATOM 656 N N . ALA A 1 89 ? 8.407 10.588 -1.453 1.00 61.97 89 ALA A N 1
ATOM 657 C CA . ALA A 1 89 ? 9.170 9.606 -2.223 1.00 61.97 89 ALA A CA 1
ATOM 658 C C . ALA A 1 89 ? 10.275 8.917 -1.401 1.00 61.97 89 ALA A C 1
ATOM 660 O O . ALA A 1 89 ? 10.655 7.789 -1.701 1.00 61.97 89 ALA A O 1
ATOM 661 N N . LEU A 1 90 ? 10.799 9.581 -0.365 1.00 64.94 90 LEU A N 1
ATOM 662 C CA . LEU A 1 90 ? 11.845 9.020 0.493 1.00 64.94 90 LEU A CA 1
ATOM 663 C C . LEU A 1 90 ? 11.242 8.173 1.620 1.00 64.94 90 LEU A C 1
ATOM 665 O O . LEU A 1 90 ? 11.835 7.172 2.035 1.00 64.94 90 LEU A O 1
ATOM 669 N N . CYS A 1 91 ? 10.075 8.577 2.126 1.00 70.75 91 CYS A N 1
ATOM 670 C CA . CYS A 1 91 ? 9.411 7.979 3.280 1.00 70.75 91 CYS A CA 1
ATOM 671 C C . CYS A 1 91 ? 8.067 7.372 2.847 1.00 70.75 91 CYS A C 1
ATOM 673 O O . CYS A 1 91 ? 7.023 7.941 3.165 1.00 70.75 91 CYS A O 1
ATOM 675 N N . PRO A 1 92 ? 8.058 6.220 2.147 1.00 78.25 92 PRO A N 1
ATOM 676 C CA . PRO A 1 92 ? 6.809 5.592 1.746 1.00 78.25 92 PRO A CA 1
ATOM 677 C C . PRO A 1 92 ? 5.963 5.267 2.980 1.00 78.25 92 PRO A C 1
ATOM 679 O O . PRO A 1 92 ? 6.457 4.683 3.954 1.00 78.25 92 PRO A O 1
ATOM 682 N N . GLN A 1 93 ? 4.693 5.659 2.910 1.00 86.00 93 GLN A N 1
ATOM 683 C CA . GLN A 1 93 ? 3.675 5.428 3.924 1.00 86.00 93 GLN A CA 1
ATOM 684 C C . GLN A 1 93 ? 2.344 5.139 3.229 1.00 86.00 93 GLN A C 1
ATOM 686 O O . GLN A 1 93 ? 1.966 5.818 2.274 1.00 86.00 93 GLN A O 1
ATOM 691 N N . ILE A 1 94 ? 1.614 4.153 3.739 1.00 91.75 94 ILE A N 1
ATOM 692 C CA . ILE A 1 94 ? 0.250 3.838 3.316 1.00 91.75 94 ILE A CA 1
ATOM 693 C C . ILE A 1 94 ? -0.685 4.220 4.457 1.00 91.75 94 ILE A C 1
ATOM 695 O O . ILE A 1 94 ? -0.494 3.781 5.590 1.00 91.75 94 ILE A O 1
ATOM 699 N N . SER A 1 95 ? -1.706 5.021 4.157 1.00 93.62 95 SER A N 1
ATOM 700 C CA . SER A 1 95 ? -2.777 5.358 5.097 1.00 93.62 95 SER A CA 1
ATOM 701 C C . SER A 1 95 ? -4.125 4.963 4.504 1.00 93.62 95 SER A C 1
ATOM 703 O O . SER A 1 95 ? -4.457 5.375 3.395 1.00 93.62 95 SER A O 1
ATOM 705 N N . VAL A 1 96 ? -4.908 4.185 5.248 1.00 96.31 96 VAL A N 1
ATOM 706 C CA . VAL A 1 96 ? -6.258 3.754 4.862 1.00 96.31 96 VAL A CA 1
ATOM 707 C C . VAL A 1 96 ? -7.239 4.228 5.924 1.00 96.31 96 VAL A C 1
ATOM 709 O O . VAL A 1 96 ? -7.049 3.974 7.113 1.00 96.31 96 VAL A O 1
ATOM 712 N N . ILE A 1 97 ? -8.296 4.915 5.495 1.00 95.38 97 ILE A N 1
ATOM 713 C CA . ILE A 1 97 ? -9.338 5.437 6.382 1.00 95.38 97 ILE A CA 1
ATOM 714 C C . ILE A 1 97 ? -10.643 4.704 6.084 1.00 95.38 97 ILE A C 1
ATOM 716 O O . ILE A 1 97 ? -11.218 4.853 5.007 1.00 95.38 97 ILE A O 1
ATOM 720 N N . PHE A 1 98 ? -11.136 3.956 7.067 1.00 94.62 98 PHE A N 1
ATOM 721 C CA . PHE A 1 98 ? -12.487 3.408 7.059 1.00 94.62 98 PHE A CA 1
ATOM 722 C C . PHE A 1 98 ? -13.423 4.450 7.653 1.00 94.62 98 PHE A C 1
ATOM 724 O O . PHE A 1 98 ? -13.288 4.811 8.822 1.00 94.62 98 PHE A O 1
ATOM 731 N N . LYS A 1 99 ? -14.342 4.971 6.837 1.00 92.06 99 LYS A N 1
ATOM 732 C CA . LYS A 1 99 ? -15.322 5.970 7.278 1.00 92.06 99 LYS A CA 1
ATOM 733 C C . LYS A 1 99 ? -16.319 5.342 8.252 1.00 92.06 99 LYS A C 1
ATOM 735 O O . LYS A 1 99 ? -16.654 4.169 8.129 1.00 92.06 99 LYS A O 1
ATOM 740 N N . ASN A 1 100 ? -16.814 6.151 9.188 1.00 91.25 100 ASN A N 1
ATOM 741 C CA . ASN A 1 100 ? -17.882 5.739 10.092 1.00 91.25 100 ASN A CA 1
ATOM 742 C C . ASN A 1 100 ? -19.137 5.368 9.288 1.00 91.25 100 ASN A C 1
ATOM 744 O O . ASN A 1 100 ? -19.662 6.197 8.541 1.00 91.25 100 ASN A O 1
ATOM 748 N N . VAL A 1 101 ? -19.625 4.145 9.474 1.00 86.44 101 VAL A N 1
ATOM 749 C CA . VAL A 1 101 ? -20.906 3.690 8.937 1.00 86.44 101 VAL A CA 1
ATOM 750 C C . VAL A 1 101 ? -21.797 3.385 10.134 1.00 86.44 101 VAL A C 1
ATOM 752 O O . VAL A 1 101 ? -21.522 2.410 10.846 1.00 86.44 101 VAL A O 1
ATOM 755 N N . PRO A 1 102 ? -22.858 4.185 10.368 1.00 84.12 102 PRO A N 1
ATOM 756 C CA . PRO A 1 102 ? -23.724 4.026 11.521 1.00 84.12 102 PRO A CA 1
ATOM 757 C C . PRO A 1 102 ? -24.153 2.579 11.704 1.00 84.12 102 PRO A C 1
ATOM 759 O O . PRO A 1 102 ? -24.549 1.899 10.759 1.00 84.12 102 PRO A O 1
ATOM 762 N N . GLN A 1 103 ? -24.055 2.125 12.950 1.00 78.06 103 GLN A N 1
ATOM 763 C CA . GLN A 1 103 ? -24.364 0.769 13.382 1.00 78.06 103 GLN A CA 1
ATOM 764 C C . GLN A 1 103 ? -23.390 -0.313 12.864 1.00 78.06 103 GLN A C 1
ATOM 766 O O . GLN A 1 103 ? -23.433 -1.403 13.425 1.00 78.06 103 GLN A O 1
ATOM 771 N N . CYS A 1 104 ? -22.553 -0.087 11.843 1.00 82.50 104 CYS A N 1
ATOM 772 C CA . CYS A 1 104 ? -21.693 -1.115 11.235 1.00 82.50 104 CYS A CA 1
ATOM 773 C C . CYS A 1 104 ? -20.234 -1.042 11.680 1.00 82.50 104 CYS A C 1
ATOM 775 O O . CYS A 1 104 ? -19.668 -2.082 12.004 1.00 82.50 104 CYS A O 1
ATOM 777 N N . VAL A 1 105 ? -19.615 0.139 11.644 1.00 89.31 105 VAL A N 1
ATOM 778 C CA . VAL A 1 105 ? -18.200 0.325 11.994 1.00 89.31 105 VAL A CA 1
ATOM 779 C C . VAL A 1 105 ? -17.950 1.778 12.386 1.00 89.31 105 VAL A C 1
ATOM 781 O O . VAL A 1 105 ? -18.476 2.691 11.750 1.00 89.31 105 VAL A O 1
ATOM 784 N N . GLU A 1 106 ? -17.144 1.994 13.421 1.00 90.06 106 GLU A N 1
ATOM 785 C CA . GLU A 1 106 ? -16.642 3.329 13.756 1.00 90.06 106 GLU A CA 1
ATOM 786 C C . GLU A 1 106 ? -15.530 3.741 12.783 1.00 90.06 106 GLU A C 1
ATOM 788 O O . GLU A 1 106 ? -14.958 2.909 12.078 1.00 90.06 106 GLU A O 1
ATOM 793 N N . GLN A 1 107 ? -15.186 5.030 12.748 1.00 94.06 107 GLN A N 1
ATOM 794 C CA . GLN A 1 107 ? -14.067 5.478 11.925 1.00 94.06 107 GLN A CA 1
ATOM 795 C C . GLN A 1 107 ? -12.760 4.833 12.405 1.00 94.06 107 GLN A C 1
ATOM 797 O O . GLN A 1 107 ? -12.395 4.957 13.576 1.00 94.06 107 GLN A O 1
ATOM 802 N N . LYS A 1 108 ? -12.029 4.184 11.494 1.00 95.38 108 LYS A N 1
ATOM 803 C CA . LYS A 1 108 ? -10.735 3.552 11.789 1.00 95.38 108 LYS A CA 1
ATOM 804 C C . LYS A 1 108 ? -9.667 4.026 10.817 1.00 95.38 108 LYS A C 1
ATOM 806 O O . LYS A 1 108 ? -9.919 4.188 9.626 1.00 95.38 108 LYS A O 1
ATOM 811 N N . LEU A 1 109 ? -8.466 4.228 11.347 1.00 96.00 109 LEU A N 1
ATOM 812 C CA . LEU A 1 109 ? -7.279 4.617 10.597 1.00 96.00 109 LEU A CA 1
ATOM 813 C C . LEU A 1 109 ? -6.270 3.472 10.658 1.00 96.00 109 LEU A C 1
ATOM 815 O O . LEU A 1 109 ? -5.873 3.050 11.743 1.00 96.00 109 LEU A O 1
ATOM 819 N N . TYR A 1 110 ? -5.853 2.987 9.497 1.00 96.94 110 TYR A N 1
ATOM 820 C CA . TYR A 1 110 ? -4.727 2.077 9.355 1.00 96.94 110 TYR A CA 1
ATOM 821 C C . TYR A 1 110 ? -3.551 2.834 8.741 1.00 96.94 110 TYR A C 1
ATOM 823 O O . TYR A 1 110 ? -3.730 3.543 7.752 1.00 96.94 110 TYR A O 1
ATOM 831 N N . GLN A 1 111 ? -2.364 2.689 9.324 1.00 94.00 111 GLN A N 1
ATOM 832 C CA . GLN A 1 111 ? -1.138 3.310 8.831 1.00 94.00 111 GLN A CA 1
ATOM 833 C C . GLN A 1 111 ? -0.015 2.282 8.818 1.00 94.00 111 GLN A C 1
ATOM 835 O O . GLN A 1 111 ? 0.245 1.638 9.833 1.00 94.00 111 GLN A O 1
ATOM 840 N N . ALA A 1 112 ? 0.650 2.157 7.676 1.00 92.69 112 ALA A N 1
ATOM 841 C CA . ALA A 1 112 ? 1.825 1.320 7.503 1.00 92.69 112 ALA A CA 1
ATOM 842 C C . ALA A 1 112 ? 2.984 2.144 6.949 1.00 92.69 112 ALA A C 1
ATOM 844 O O . ALA A 1 112 ? 2.811 2.995 6.074 1.00 92.69 112 ALA A O 1
ATOM 845 N N . GLU A 1 113 ? 4.170 1.852 7.457 1.00 87.38 113 GLU A N 1
ATOM 846 C CA . GLU A 1 113 ? 5.434 2.461 7.064 1.00 87.38 113 GLU A CA 1
ATOM 847 C C . GLU A 1 113 ? 6.434 1.347 6.735 1.00 87.38 113 GLU A C 1
ATOM 849 O O . GLU A 1 113 ? 6.232 0.182 7.085 1.00 87.38 113 GLU A O 1
ATOM 854 N N . LEU A 1 114 ? 7.539 1.696 6.077 1.00 83.31 114 LEU A N 1
ATOM 855 C CA . LEU A 1 114 ? 8.632 0.746 5.888 1.00 83.31 114 LEU A CA 1
ATOM 856 C C . LEU A 1 114 ? 9.148 0.251 7.251 1.00 83.31 114 LEU A C 1
ATOM 858 O O . LEU A 1 114 ? 9.345 1.042 8.172 1.00 83.31 114 LEU A O 1
ATOM 862 N N . ASP A 1 115 ? 9.359 -1.055 7.348 1.00 82.81 115 ASP A N 1
ATOM 863 C CA . ASP A 1 115 ? 9.731 -1.852 8.523 1.00 82.81 115 ASP A CA 1
ATOM 864 C C . ASP A 1 115 ? 8.681 -1.882 9.645 1.00 82.81 115 ASP A C 1
ATOM 866 O O . ASP A 1 115 ? 8.914 -2.456 10.712 1.00 82.81 115 ASP A O 1
ATOM 870 N N . ASN A 1 116 ? 7.505 -1.296 9.408 1.00 86.69 116 ASN A N 1
ATOM 871 C CA . ASN A 1 116 ? 6.400 -1.266 10.351 1.00 86.69 116 ASN A CA 1
ATOM 872 C C . ASN A 1 116 ? 5.055 -1.373 9.619 1.00 86.69 116 ASN A C 1
ATOM 874 O O . ASN A 1 116 ? 4.331 -0.388 9.452 1.00 86.69 116 ASN A O 1
ATOM 878 N N . VAL A 1 117 ? 4.712 -2.596 9.221 1.00 93.94 117 VAL A N 1
ATOM 879 C CA . VAL A 1 117 ? 3.366 -2.976 8.773 1.00 93.94 117 VAL A CA 1
ATOM 880 C C . VAL A 1 117 ? 2.619 -3.613 9.958 1.00 93.94 117 VAL A C 1
ATOM 882 O O . VAL A 1 117 ? 2.832 -4.797 10.252 1.00 93.94 117 VAL A O 1
ATOM 885 N N . PRO A 1 118 ? 1.807 -2.844 10.714 1.00 94.56 118 PRO A N 1
ATOM 886 C CA . PRO A 1 118 ? 1.177 -3.330 11.936 1.00 94.56 118 PRO A CA 1
ATOM 887 C C . PRO A 1 118 ? 0.002 -4.268 11.646 1.00 94.56 118 PRO A C 1
ATOM 889 O O . PRO A 1 118 ? -0.709 -4.122 10.654 1.00 94.56 118 PRO A O 1
ATOM 892 N N . ALA A 1 119 ? -0.254 -5.183 12.581 1.00 95.25 119 ALA A N 1
ATOM 893 C CA . ALA A 1 119 ? -1.429 -6.060 12.585 1.00 95.25 119 ALA A CA 1
ATOM 894 C C . ALA A 1 119 ? -2.629 -5.446 13.336 1.00 95.25 119 ALA A C 1
ATOM 896 O O . ALA A 1 119 ? -3.473 -6.165 13.864 1.00 95.25 119 ALA A O 1
ATOM 897 N N . ALA A 1 120 ? -2.669 -4.118 13.442 1.00 95.62 120 ALA A N 1
ATOM 898 C CA . ALA A 1 120 ? -3.667 -3.363 14.186 1.00 95.62 120 ALA A CA 1
ATOM 899 C C . ALA A 1 120 ? -3.891 -1.990 13.537 1.00 95.62 120 ALA A C 1
ATOM 901 O O . ALA A 1 120 ? -3.047 -1.498 12.784 1.00 95.62 120 ALA A O 1
ATOM 902 N N . PHE A 1 121 ? -5.019 -1.364 13.855 1.00 96.31 121 PHE A N 1
ATOM 903 C CA . PHE A 1 121 ? -5.302 0.035 13.550 1.00 96.31 121 PHE A CA 1
ATOM 904 C C . PHE A 1 121 ? -4.425 0.974 14.393 1.00 96.31 121 PHE A C 1
ATOM 906 O O . PHE A 1 121 ? -3.805 0.566 15.376 1.00 96.31 121 PHE A O 1
ATOM 913 N N . ALA A 1 122 ? -4.390 2.256 14.027 1.00 92.19 122 ALA A N 1
ATOM 914 C CA . ALA A 1 122 ? -3.576 3.276 14.693 1.00 92.19 122 ALA A CA 1
ATOM 915 C C . ALA A 1 122 ? -3.913 3.457 16.189 1.00 92.19 122 ALA A C 1
ATOM 917 O O . ALA A 1 122 ? -3.066 3.890 16.967 1.00 92.19 122 ALA A O 1
ATOM 918 N N . ASP A 1 123 ? -5.131 3.097 16.602 1.00 91.69 123 ASP A N 1
ATOM 919 C CA . ASP A 1 123 ? -5.577 3.095 18.001 1.00 91.69 123 ASP A CA 1
ATOM 920 C C . ASP A 1 123 ? -5.219 1.803 18.767 1.00 91.69 123 ASP A C 1
ATOM 922 O O . ASP A 1 123 ? -5.528 1.678 19.952 1.00 91.69 123 ASP A O 1
ATOM 926 N N . GLY A 1 124 ? -4.567 0.842 18.107 1.00 92.69 124 GLY A N 1
ATOM 927 C CA . GLY A 1 124 ? -4.185 -0.456 18.662 1.00 92.69 124 GLY A CA 1
ATOM 928 C C . GLY A 1 124 ? -5.277 -1.527 18.601 1.00 92.69 124 GLY A C 1
ATOM 929 O O . GLY A 1 124 ? -5.023 -2.663 19.001 1.00 92.69 124 GLY A O 1
ATOM 930 N N . SER A 1 125 ? -6.474 -1.213 18.096 1.00 93.81 125 SER A N 1
ATOM 931 C CA . SER A 1 125 ? -7.527 -2.217 17.900 1.00 93.81 125 SER A CA 1
ATOM 932 C C . SER A 1 125 ? -7.217 -3.123 16.702 1.00 93.81 125 SER A C 1
ATOM 934 O O . SER A 1 125 ? -6.642 -2.683 15.711 1.00 93.81 125 SER A O 1
ATOM 936 N N . VAL A 1 126 ? -7.597 -4.402 16.767 1.00 94.69 126 VAL A N 1
ATOM 937 C CA . VAL A 1 126 ? -7.434 -5.364 15.651 1.00 94.69 126 VAL A CA 1
ATOM 938 C C . VAL A 1 126 ? -8.727 -5.583 14.864 1.00 94.69 126 VAL A C 1
ATOM 940 O O . VAL A 1 126 ? -8.731 -6.178 13.788 1.00 94.69 126 VAL A O 1
ATOM 943 N N . SER A 1 127 ? -9.844 -5.093 15.393 1.00 93.50 127 SER A N 1
ATOM 944 C CA . SER A 1 127 ? -11.176 -5.287 14.841 1.00 93.50 127 SER A CA 1
ATOM 945 C C . SER A 1 127 ? -12.111 -4.148 15.231 1.00 93.50 127 SER A C 1
ATOM 947 O O . SER A 1 127 ? -11.864 -3.416 16.191 1.00 93.50 127 SER A O 1
ATOM 949 N N . SER A 1 128 ? -13.186 -3.987 14.467 1.00 91.75 128 SER A N 1
ATOM 950 C CA . SER A 1 128 ? -14.255 -3.032 14.741 1.00 91.75 128 SER A CA 1
ATOM 951 C C . SER A 1 128 ? -15.580 -3.529 14.162 1.00 91.75 128 SER A C 1
ATOM 953 O O . SER A 1 128 ? -15.606 -4.395 13.282 1.00 91.75 128 SER A O 1
ATOM 955 N N . GLY A 1 129 ? -16.679 -2.951 14.647 1.00 85.50 129 GLY A N 1
ATOM 956 C CA . GLY A 1 129 ? -18.013 -3.254 14.153 1.00 85.50 129 GLY A CA 1
ATOM 957 C C . GLY A 1 129 ? -18.568 -4.573 14.669 1.00 85.50 129 GLY A C 1
ATOM 958 O O . GLY A 1 129 ? -18.965 -5.427 13.874 1.00 85.50 129 GLY A O 1
ATOM 959 N N . ASP A 1 130 ? -18.564 -4.737 15.991 1.00 84.00 130 ASP A N 1
ATOM 960 C CA . ASP A 1 130 ? -19.002 -5.956 16.663 1.00 84.00 130 ASP A CA 1
ATOM 961 C C . ASP A 1 130 ? -20.527 -6.081 16.629 1.00 84.00 130 ASP A C 1
ATOM 963 O O . ASP A 1 130 ? -21.263 -5.272 17.197 1.00 84.00 130 ASP A O 1
ATOM 967 N N . ARG A 1 131 ? -21.015 -7.128 15.965 1.00 77.88 131 ARG A N 1
ATOM 968 C CA . ARG A 1 131 ? -22.428 -7.511 15.923 1.00 77.88 131 ARG A CA 1
ATOM 969 C C . ARG A 1 131 ? -22.535 -9.020 16.069 1.00 77.88 131 ARG A C 1
ATOM 971 O O . ARG A 1 131 ? -22.036 -9.755 15.223 1.00 77.88 131 ARG A O 1
ATOM 978 N N . LEU A 1 132 ? -23.201 -9.493 17.125 1.00 77.25 132 LEU A N 1
ATOM 979 C CA . LEU A 1 132 ? -23.450 -10.928 17.354 1.00 77.25 132 LEU A CA 1
ATOM 980 C C . LEU A 1 132 ? -22.163 -11.789 17.300 1.00 77.25 132 LEU A C 1
ATOM 982 O O . LEU A 1 132 ? -22.180 -12.907 16.800 1.00 77.25 132 LEU A O 1
ATOM 986 N N . GLY A 1 133 ? -21.026 -11.251 17.759 1.00 74.62 133 GLY A N 1
ATOM 987 C CA . GLY A 1 133 ? -19.716 -11.926 17.718 1.00 74.62 133 GLY A CA 1
ATOM 988 C C . GLY A 1 133 ? -18.983 -11.860 16.367 1.00 74.62 133 GLY A C 1
ATOM 989 O O . GLY A 1 133 ? -17.807 -12.222 16.273 1.00 74.62 133 GLY A O 1
ATOM 990 N N . HIS A 1 134 ? -19.622 -11.338 15.321 1.00 80.62 134 HIS A N 1
ATOM 991 C CA . HIS A 1 134 ? -18.973 -11.028 14.053 1.00 80.62 134 HIS A CA 1
ATOM 992 C C . HIS A 1 134 ? -18.434 -9.601 14.086 1.00 80.62 134 HIS A C 1
ATOM 994 O O . HIS A 1 134 ? -19.107 -8.693 14.557 1.00 80.62 134 HIS A O 1
ATOM 1000 N N . HIS A 1 135 ? -17.219 -9.410 13.573 1.00 87.62 135 HIS A N 1
ATOM 1001 C CA . HIS A 1 135 ? -16.620 -8.082 13.470 1.00 87.62 135 HIS A CA 1
ATOM 1002 C C . HIS A 1 135 ? -16.588 -7.722 11.989 1.00 87.62 135 HIS A C 1
ATOM 1004 O O . HIS A 1 135 ? -16.078 -8.505 11.178 1.00 87.62 135 HIS A O 1
ATOM 1010 N N . SER A 1 136 ? -17.184 -6.585 11.643 1.00 92.62 136 SER A N 1
ATOM 1011 C CA . SER A 1 136 ? -17.380 -6.143 10.259 1.00 92.62 136 SER A CA 1
ATOM 1012 C C . SER A 1 136 ? -16.105 -5.597 9.605 1.00 92.62 136 SER A C 1
ATOM 1014 O O . SER A 1 136 ? -16.048 -5.451 8.378 1.00 92.62 136 SER A O 1
ATOM 1016 N N . LEU A 1 137 ? -15.095 -5.302 10.423 1.00 95.81 137 LEU A N 1
ATOM 1017 C CA . LEU A 1 137 ? -13.774 -4.846 10.028 1.00 95.81 137 LEU A CA 1
ATOM 1018 C C . LEU A 1 137 ? -12.716 -5.552 10.888 1.00 95.81 137 LEU A C 1
ATOM 1020 O O . LEU A 1 137 ? -12.821 -5.552 12.116 1.00 95.81 137 LEU A O 1
ATOM 1024 N N . LYS A 1 138 ? -11.703 -6.162 10.264 1.00 95.44 138 LYS A N 1
ATOM 1025 C CA . LYS A 1 138 ? -10.628 -6.899 10.956 1.00 95.44 138 LYS A CA 1
ATOM 1026 C C . LYS A 1 138 ? -9.285 -6.719 10.260 1.00 95.44 138 LYS A C 1
ATOM 1028 O O . LYS A 1 138 ? -9.239 -6.705 9.034 1.00 95.44 138 LYS A O 1
ATOM 1033 N N . VAL A 1 139 ? -8.210 -6.671 11.040 1.00 96.88 139 VAL A N 1
ATOM 1034 C CA . VAL A 1 139 ? -6.824 -6.754 10.562 1.00 96.88 139 VAL A CA 1
ATOM 1035 C C . VAL A 1 139 ? -6.236 -8.094 10.985 1.00 96.88 139 VAL A C 1
ATOM 1037 O O . VAL A 1 139 ? -6.411 -8.529 12.122 1.00 96.88 139 VAL A O 1
ATOM 1040 N N . GLN A 1 140 ? -5.550 -8.757 10.064 1.00 95.25 140 GLN A N 1
ATOM 1041 C CA . GLN A 1 140 ? -4.813 -9.993 10.299 1.00 95.25 140 GLN A CA 1
ATOM 1042 C C . GLN A 1 140 ? -3.417 -9.873 9.694 1.00 95.25 140 GLN A C 1
ATOM 1044 O O . GLN A 1 140 ? -3.164 -9.030 8.838 1.00 95.25 140 GLN A O 1
ATOM 1049 N N . THR A 1 141 ? -2.482 -10.700 10.146 1.00 94.69 141 THR A N 1
ATOM 1050 C CA . THR A 1 141 ? -1.145 -10.758 9.559 1.00 94.69 141 THR A CA 1
ATOM 1051 C C . THR A 1 141 ? -0.664 -12.195 9.491 1.00 94.69 141 THR A C 1
ATOM 1053 O O . THR A 1 141 ? -0.915 -12.989 10.394 1.00 94.69 141 THR A O 1
ATOM 1056 N N . GLN A 1 142 ? 0.062 -12.494 8.421 1.00 87.44 142 GLN A N 1
ATOM 1057 C CA . GLN A 1 142 ? 0.827 -13.730 8.274 1.00 87.44 142 GLN A CA 1
ATOM 1058 C C . GLN A 1 142 ? 2.301 -13.519 8.661 1.00 87.44 142 GLN A C 1
ATOM 1060 O O . GLN A 1 142 ? 2.963 -14.452 9.091 1.00 87.44 142 GLN A O 1
ATOM 1065 N N . ASN A 1 143 ? 2.800 -12.281 8.545 1.00 88.75 143 ASN A N 1
ATOM 1066 C CA . ASN A 1 143 ? 4.187 -11.889 8.789 1.00 88.75 143 ASN A CA 1
ATOM 1067 C C . ASN A 1 143 ? 4.212 -10.508 9.474 1.00 88.75 143 ASN A C 1
ATOM 1069 O O . ASN A 1 143 ? 4.195 -9.479 8.784 1.00 88.75 143 ASN A O 1
ATOM 1073 N N . PRO A 1 144 ? 4.236 -10.460 10.820 1.00 85.31 144 PRO A N 1
ATOM 1074 C CA . PRO A 1 144 ? 4.201 -9.210 11.571 1.00 85.31 144 PRO A CA 1
ATOM 1075 C C . PRO A 1 144 ? 5.318 -8.250 11.147 1.00 85.31 144 PRO A C 1
ATOM 1077 O O . PRO A 1 144 ? 6.467 -8.655 10.980 1.00 85.31 144 PRO A O 1
ATOM 1080 N N . GLY A 1 145 ? 4.983 -6.972 10.969 1.00 87.25 145 GLY A N 1
ATOM 1081 C CA . GLY A 1 145 ? 5.933 -5.928 10.578 1.00 87.25 145 GLY A CA 1
ATOM 1082 C C . GLY A 1 145 ? 6.178 -5.819 9.073 1.00 87.25 145 GLY A C 1
ATOM 1083 O O . GLY A 1 145 ? 6.653 -4.777 8.634 1.00 87.25 145 GLY A O 1
ATOM 1084 N N . ARG A 1 146 ? 5.805 -6.830 8.274 1.00 92.50 146 ARG A N 1
ATOM 1085 C CA . ARG A 1 146 ? 5.960 -6.813 6.804 1.00 92.50 146 ARG A CA 1
ATOM 1086 C C . ARG A 1 146 ? 4.677 -7.057 6.022 1.00 92.50 146 ARG A C 1
ATOM 1088 O O . ARG A 1 146 ? 4.668 -6.844 4.815 1.00 92.50 146 ARG A O 1
ATOM 1095 N N . HIS A 1 147 ? 3.619 -7.526 6.671 1.00 95.50 147 HIS A N 1
ATOM 1096 C CA . HIS A 1 147 ? 2.381 -7.905 6.007 1.00 95.50 147 HIS A CA 1
ATOM 1097 C C . HIS A 1 147 ? 1.168 -7.599 6.879 1.00 95.50 147 HIS A C 1
ATOM 1099 O O . HIS A 1 147 ? 1.198 -7.842 8.087 1.00 95.50 147 HIS A O 1
ATOM 1105 N N . ALA A 1 148 ? 0.084 -7.137 6.270 1.00 97.00 148 ALA A N 1
ATOM 1106 C CA . ALA A 1 148 ? -1.222 -7.056 6.901 1.00 97.00 148 ALA A CA 1
ATOM 1107 C C . ALA A 1 148 ? -2.329 -7.249 5.867 1.00 97.00 148 ALA A C 1
ATOM 1109 O O . ALA A 1 148 ? -2.274 -6.699 4.770 1.00 97.00 148 ALA A O 1
ATOM 1110 N N . GLU A 1 149 ? -3.357 -7.986 6.260 1.00 96.94 149 GLU A N 1
ATOM 1111 C CA . GLU A 1 149 ? -4.596 -8.159 5.515 1.00 96.94 149 GLU A CA 1
ATOM 1112 C C . GLU A 1 149 ? -5.721 -7.479 6.283 1.00 96.94 149 GLU A C 1
ATOM 1114 O O . GLU A 1 149 ? -5.900 -7.709 7.482 1.00 96.94 149 GLU A O 1
ATOM 1119 N N . ILE A 1 150 ? -6.490 -6.641 5.601 1.00 97.50 150 ILE A N 1
ATOM 1120 C CA . ILE A 1 150 ? -7.580 -5.881 6.198 1.00 97.50 150 ILE A CA 1
ATOM 1121 C C . ILE A 1 150 ? -8.875 -6.285 5.507 1.00 97.50 150 ILE A C 1
ATOM 1123 O O . ILE A 1 150 ? -9.104 -5.977 4.337 1.00 97.50 150 ILE A O 1
ATOM 1127 N N . HIS A 1 151 ? -9.732 -6.966 6.258 1.00 96.12 151 HIS A N 1
ATOM 1128 C CA . HIS A 1 151 ? -11.029 -7.449 5.809 1.00 96.12 151 HIS A CA 1
ATOM 1129 C C . HIS A 1 151 ? -12.123 -6.479 6.252 1.00 96.12 151 HIS A C 1
ATOM 1131 O O . HIS A 1 151 ? -12.437 -6.400 7.441 1.00 96.12 151 HIS A O 1
ATOM 1137 N N . ALA A 1 152 ? -12.730 -5.771 5.302 1.00 95.50 152 ALA A N 1
ATOM 1138 C CA . ALA A 1 152 ? -13.852 -4.864 5.523 1.00 95.50 152 ALA A CA 1
ATOM 1139 C C . ALA A 1 152 ? -15.142 -5.478 4.956 1.00 95.50 152 ALA A C 1
ATOM 1141 O O . ALA A 1 152 ? -15.644 -5.088 3.901 1.00 95.50 152 ALA A O 1
ATOM 1142 N N . ALA A 1 153 ? -15.683 -6.464 5.675 1.00 92.94 153 ALA A N 1
ATOM 1143 C CA . ALA A 1 153 ? -16.829 -7.263 5.242 1.00 92.94 153 ALA A CA 1
ATOM 1144 C C . ALA A 1 153 ? -18.091 -6.423 4.976 1.00 92.94 153 ALA A C 1
ATOM 1146 O O . ALA A 1 153 ? -18.847 -6.730 4.061 1.00 92.94 153 ALA A O 1
ATOM 1147 N N . HIS A 1 154 ? -18.298 -5.335 5.727 1.00 91.25 154 HIS A N 1
ATOM 1148 C CA . HIS A 1 154 ? -19.453 -4.440 5.560 1.00 91.25 154 HIS A CA 1
ATOM 1149 C C . HIS A 1 154 ? -19.514 -3.729 4.196 1.00 91.25 154 HIS A C 1
ATOM 1151 O O . HIS A 1 154 ? -20.592 -3.291 3.804 1.00 91.25 154 HIS A O 1
ATOM 1157 N N . ILE A 1 155 ? -18.388 -3.619 3.482 1.00 92.75 155 ILE A N 1
ATOM 1158 C CA . ILE A 1 155 ? -18.298 -3.045 2.126 1.00 92.75 155 ILE A CA 1
ATOM 1159 C C . ILE A 1 155 ? -17.746 -4.042 1.099 1.00 92.75 155 ILE A C 1
ATOM 1161 O O . ILE A 1 155 ? -17.476 -3.664 -0.035 1.00 92.75 155 ILE A O 1
ATOM 1165 N N . GLY A 1 156 ? -17.579 -5.314 1.480 1.00 93.25 156 GLY A N 1
ATOM 1166 C CA . GLY A 1 156 ? -17.051 -6.354 0.593 1.00 93.25 156 GLY A CA 1
ATOM 1167 C C . GLY A 1 156 ? -15.624 -6.092 0.102 1.00 93.25 156 GLY A C 1
ATOM 1168 O O . GLY A 1 156 ? -15.284 -6.523 -0.996 1.00 93.25 156 GLY A O 1
ATOM 1169 N N . THR A 1 157 ? -14.808 -5.381 0.885 1.00 95.19 157 THR A N 1
ATOM 1170 C CA . THR A 1 157 ? -13.453 -4.968 0.493 1.00 95.19 157 THR A CA 1
ATOM 1171 C C . THR A 1 157 ? -12.389 -5.775 1.232 1.00 95.19 157 THR A C 1
ATOM 1173 O O . THR A 1 157 ? -12.493 -5.999 2.442 1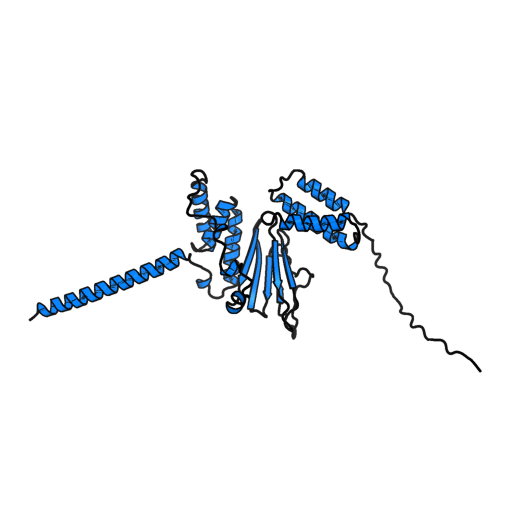.00 95.19 157 THR A O 1
ATOM 1176 N N . LEU A 1 158 ? -11.333 -6.149 0.512 1.00 96.44 158 LEU A N 1
ATOM 1177 C CA . LEU A 1 158 ? -10.115 -6.746 1.056 1.00 96.44 158 LEU A CA 1
ATOM 1178 C C . LEU A 1 158 ? -8.914 -5.907 0.624 1.00 96.44 158 LEU A C 1
ATOM 1180 O O . LEU A 1 158 ? -8.744 -5.621 -0.560 1.00 96.44 158 LEU A O 1
ATOM 1184 N N . LEU A 1 159 ? -8.088 -5.508 1.587 1.00 97.44 159 LEU A N 1
ATOM 1185 C CA . LEU A 1 159 ? -6.822 -4.832 1.330 1.00 97.44 159 LEU A CA 1
ATOM 1186 C C . LEU A 1 159 ? -5.669 -5.683 1.841 1.00 97.44 159 LEU A C 1
ATOM 1188 O O . LEU A 1 159 ? -5.753 -6.238 2.936 1.00 97.44 159 LEU A O 1
ATOM 1192 N N . VAL A 1 160 ? -4.576 -5.723 1.090 1.00 97.31 160 VAL A N 1
ATOM 1193 C CA . VAL A 1 160 ? -3.315 -6.318 1.531 1.00 97.31 160 VAL A CA 1
ATOM 1194 C C . VAL A 1 160 ? -2.229 -5.263 1.442 1.00 97.31 160 VAL A C 1
ATOM 1196 O O . VAL A 1 160 ? -2.027 -4.640 0.400 1.00 97.31 160 VAL A O 1
ATOM 1199 N N . VAL A 1 161 ? -1.549 -5.050 2.562 1.00 96.81 161 VAL A N 1
ATOM 1200 C CA . VAL A 1 161 ? -0.375 -4.190 2.659 1.00 96.81 161 VAL A CA 1
ATOM 1201 C C . VAL A 1 161 ? 0.830 -5.084 2.877 1.00 96.81 161 VAL A C 1
ATOM 1203 O O . VAL A 1 161 ? 0.876 -5.847 3.846 1.00 96.81 161 VAL A O 1
ATOM 1206 N N . ARG A 1 162 ? 1.816 -4.986 1.988 1.00 94.88 162 ARG A N 1
ATOM 1207 C CA . ARG A 1 162 ? 3.055 -5.758 2.084 1.00 94.88 162 ARG A CA 1
ATOM 1208 C C . ARG A 1 162 ? 4.260 -4.856 1.901 1.00 94.88 162 ARG A C 1
ATOM 1210 O O . ARG A 1 162 ? 4.241 -3.925 1.106 1.00 94.88 162 ARG A O 1
ATOM 1217 N N . GLN A 1 163 ? 5.319 -5.149 2.634 1.00 92.12 163 GLN A N 1
ATOM 1218 C CA . GLN A 1 163 ? 6.630 -4.590 2.371 1.00 92.12 163 GLN A CA 1
ATOM 1219 C C . GLN A 1 163 ? 7.470 -5.576 1.564 1.00 92.12 163 GLN A C 1
ATOM 1221 O O . GLN A 1 163 ? 7.745 -6.684 2.033 1.00 92.12 163 GLN A O 1
ATOM 1226 N N . SER A 1 164 ? 7.960 -5.116 0.415 1.00 90.69 164 SER A N 1
ATOM 1227 C CA . SER A 1 164 ? 8.847 -5.873 -0.472 1.00 90.69 164 SER A CA 1
ATOM 1228 C C . SER A 1 164 ? 10.162 -5.103 -0.600 1.00 90.69 164 SER A C 1
ATOM 1230 O O . SER A 1 164 ? 10.241 -4.029 -1.206 1.00 90.69 164 SER A O 1
ATOM 1232 N N . GLY A 1 165 ? 11.199 -5.595 0.082 1.00 84.31 165 GLY A N 1
ATOM 1233 C CA . GLY A 1 165 ? 12.476 -4.893 0.212 1.00 84.31 165 GLY A CA 1
ATOM 1234 C C . GLY A 1 165 ? 12.318 -3.520 0.877 1.00 84.31 165 GLY A C 1
ATOM 1235 O O . GLY A 1 165 ? 11.969 -3.423 2.056 1.00 84.31 165 GLY A O 1
ATOM 1236 N N . ARG A 1 166 ? 12.596 -2.456 0.113 1.00 79.00 166 ARG A N 1
ATOM 1237 C CA . ARG A 1 166 ? 12.503 -1.049 0.550 1.00 79.00 166 ARG A CA 1
ATOM 1238 C C . ARG A 1 166 ? 11.252 -0.325 0.041 1.00 79.00 166 ARG A C 1
ATOM 1240 O O . ARG A 1 166 ? 11.189 0.900 0.098 1.00 79.00 166 ARG A O 1
ATOM 1247 N N . SER A 1 167 ? 10.272 -1.073 -0.453 1.00 84.06 167 SER A N 1
ATOM 1248 C CA . SER A 1 167 ? 9.017 -0.544 -0.982 1.00 84.06 167 SER A CA 1
ATOM 1249 C C . SER A 1 167 ? 7.823 -1.047 -0.174 1.00 84.06 167 SER A C 1
ATOM 1251 O O . SER A 1 167 ? 7.891 -2.103 0.460 1.00 84.06 167 SER A O 1
ATOM 1253 N N . LEU A 1 168 ? 6.736 -0.277 -0.190 1.00 90.25 168 LEU A N 1
ATOM 1254 C CA . LEU A 1 168 ? 5.435 -0.694 0.323 1.00 90.25 168 LEU A CA 1
ATOM 1255 C C . LEU A 1 168 ? 4.486 -0.898 -0.857 1.00 90.25 168 LEU A C 1
ATOM 1257 O O . LEU A 1 168 ? 4.318 0.007 -1.674 1.00 90.25 168 LEU A O 1
ATOM 1261 N N . GLY A 1 169 ? 3.866 -2.069 -0.919 1.00 92.50 169 GLY A N 1
ATOM 1262 C CA . GLY A 1 169 ? 2.823 -2.425 -1.869 1.00 92.50 169 GLY A CA 1
ATOM 1263 C C . GLY A 1 169 ? 1.442 -2.388 -1.221 1.00 92.50 169 GLY A C 1
ATOM 1264 O O . GLY A 1 169 ? 1.279 -2.701 -0.037 1.00 92.50 169 GLY A O 1
ATOM 1265 N N . LEU A 1 170 ? 0.448 -2.010 -2.024 1.00 95.75 170 LEU A N 1
ATOM 1266 C CA . LEU A 1 170 ? -0.965 -2.040 -1.670 1.00 95.75 170 LEU A CA 1
ATOM 1267 C C . LEU A 1 170 ? -1.733 -2.787 -2.762 1.00 95.75 170 LEU A C 1
ATOM 1269 O O . LEU A 1 170 ? -1.804 -2.322 -3.899 1.00 95.75 170 LEU A O 1
ATOM 1273 N N . SER A 1 171 ? -2.352 -3.900 -2.387 1.00 95.62 171 SER A N 1
ATOM 1274 C CA . SER A 1 171 ? -3.276 -4.660 -3.229 1.00 95.62 171 SER A CA 1
ATOM 1275 C C . SER A 1 171 ? -4.694 -4.445 -2.704 1.00 95.62 171 SER A C 1
ATOM 1277 O O . SER A 1 171 ? -4.921 -4.526 -1.494 1.00 95.62 171 SER A O 1
ATOM 1279 N N . VAL A 1 172 ? -5.654 -4.145 -3.584 1.00 95.75 172 VAL A N 1
ATOM 1280 C CA . VAL A 1 172 ? -7.023 -3.807 -3.165 1.00 95.75 172 VAL A CA 1
ATOM 1281 C C . VAL A 1 172 ? -8.065 -4.499 -4.030 1.00 95.75 172 VAL A C 1
ATOM 1283 O O . VAL A 1 172 ? -8.089 -4.326 -5.247 1.00 95.75 172 VAL A O 1
ATOM 1286 N N . LEU A 1 173 ? -8.970 -5.228 -3.382 1.00 95.06 173 LEU A N 1
ATOM 1287 C CA . LEU A 1 173 ? -10.166 -5.799 -3.985 1.00 95.06 173 LEU A CA 1
ATOM 1288 C C . LEU A 1 173 ? -11.387 -5.026 -3.486 1.00 95.06 173 LEU A C 1
ATOM 1290 O O . LEU A 1 173 ? -11.689 -5.064 -2.293 1.00 95.06 173 LEU A O 1
ATOM 1294 N N . LEU A 1 174 ? -12.096 -4.349 -4.394 1.00 93.31 174 LEU A N 1
ATOM 1295 C CA . LEU A 1 174 ? -13.348 -3.648 -4.095 1.00 93.31 174 LEU A CA 1
ATOM 1296 C C . LEU A 1 174 ? -14.468 -4.057 -5.058 1.00 93.31 174 LEU A C 1
ATOM 1298 O O . LEU A 1 174 ? -14.215 -4.236 -6.254 1.00 93.31 174 LEU A O 1
ATOM 1302 N N . PRO A 1 175 ? -15.728 -4.093 -4.593 1.00 93.94 175 PRO A N 1
ATOM 1303 C CA . PRO A 1 175 ? -16.877 -4.128 -5.482 1.00 93.94 175 PRO A CA 1
ATOM 1304 C C . PRO A 1 17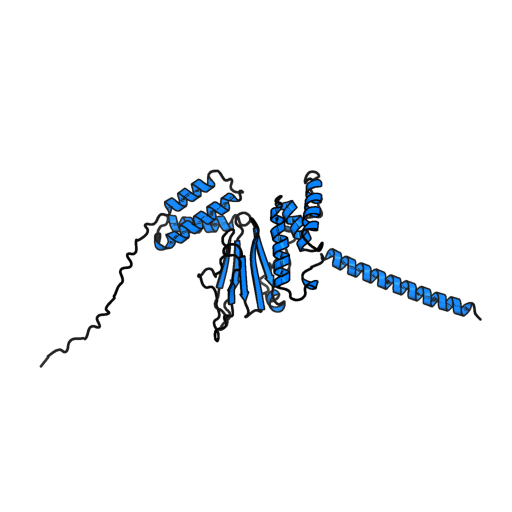5 ? -16.947 -2.849 -6.321 1.00 93.94 175 PRO A C 1
ATOM 1306 O O . PRO A 1 175 ? -16.727 -1.746 -5.817 1.00 93.94 175 PRO A O 1
ATOM 1309 N N . ARG A 1 176 ? -17.347 -2.981 -7.590 1.00 90.31 176 ARG A N 1
ATOM 1310 C CA . ARG A 1 176 ? -17.450 -1.851 -8.527 1.00 90.31 176 ARG A CA 1
ATOM 1311 C C . ARG A 1 176 ? -18.317 -0.707 -7.993 1.00 90.31 176 ARG A C 1
ATOM 1313 O O . ARG A 1 176 ? -17.909 0.444 -8.052 1.00 90.31 176 ARG A O 1
ATOM 1320 N N . GLY A 1 177 ? -19.463 -1.033 -7.391 1.00 90.62 177 GLY A N 1
ATOM 1321 C CA . GLY A 1 177 ? -20.360 -0.034 -6.805 1.00 90.62 177 GLY A CA 1
ATOM 1322 C C . GLY A 1 177 ? -19.757 0.744 -5.631 1.00 90.62 177 GLY A C 1
ATOM 1323 O O . GLY A 1 177 ? -20.225 1.835 -5.346 1.00 90.62 177 GLY A O 1
ATOM 1324 N N . VAL A 1 178 ? -18.722 0.218 -4.966 1.00 90.81 178 VAL A N 1
ATOM 1325 C CA . VAL A 1 178 ? -17.980 0.934 -3.914 1.00 90.81 178 VAL A CA 1
ATOM 1326 C C . VAL A 1 178 ? -16.844 1.754 -4.524 1.00 90.81 178 VAL A C 1
ATOM 1328 O O . VAL A 1 178 ? -16.637 2.894 -4.123 1.00 90.81 178 VAL A O 1
ATOM 1331 N N . ALA A 1 179 ? -16.132 1.200 -5.511 1.00 90.50 179 ALA A N 1
ATOM 1332 C CA . ALA A 1 179 ? -15.044 1.893 -6.202 1.00 90.50 179 ALA A CA 1
ATOM 1333 C C . ALA A 1 179 ? -15.525 3.131 -6.983 1.00 90.50 179 ALA A C 1
ATOM 1335 O O . ALA A 1 179 ? -14.815 4.127 -7.049 1.00 90.50 179 ALA A O 1
ATOM 1336 N N . GLU A 1 180 ? -16.738 3.080 -7.540 1.00 87.94 180 GLU A N 1
ATOM 1337 C CA . GLU A 1 180 ? -17.342 4.169 -8.319 1.00 87.94 180 GLU A CA 1
ATOM 1338 C C . GLU A 1 180 ? -18.226 5.112 -7.468 1.00 87.94 180 GLU A C 1
ATOM 1340 O O . GLU A 1 180 ? -18.819 6.054 -7.990 1.00 87.94 180 GLU A O 1
ATOM 1345 N N . ALA A 1 181 ? -18.318 4.893 -6.147 1.00 85.12 181 ALA A N 1
ATOM 1346 C CA . ALA A 1 181 ? -19.137 5.697 -5.232 1.00 85.12 181 ALA A CA 1
ATOM 1347 C C . ALA A 1 181 ? -18.384 6.923 -4.686 1.00 85.12 181 ALA A C 1
ATOM 1349 O O . ALA A 1 181 ? -18.083 7.016 -3.492 1.00 85.12 181 ALA A O 1
ATOM 1350 N N . TYR A 1 182 ? -18.101 7.883 -5.562 1.00 81.75 182 TYR A N 1
ATOM 1351 C CA . TYR A 1 182 ? -17.444 9.146 -5.218 1.00 81.75 182 TYR A CA 1
ATOM 1352 C C . TYR A 1 182 ? -18.314 10.369 -5.535 1.00 81.75 182 TYR A C 1
ATOM 1354 O O . TYR A 1 182 ? -19.202 10.332 -6.385 1.00 81.75 182 TYR A O 1
ATOM 1362 N N . GLY A 1 183 ? -18.069 11.465 -4.810 1.00 78.75 183 GLY A N 1
ATOM 1363 C CA . GLY A 1 183 ? -18.732 12.751 -5.050 1.00 78.75 183 GLY A CA 1
ATOM 1364 C C . GLY A 1 183 ? -18.062 13.551 -6.178 1.00 78.75 183 GLY A C 1
ATOM 1365 O O . GLY A 1 183 ? -16.904 13.284 -6.493 1.00 78.75 183 GLY A O 1
ATOM 1366 N N . PRO A 1 184 ? -18.737 14.567 -6.746 1.00 69.44 184 PRO A N 1
ATOM 1367 C CA . PRO A 1 184 ? -18.205 15.394 -7.839 1.00 69.44 184 PRO A CA 1
ATOM 1368 C C . PRO A 1 184 ? -16.994 16.262 -7.449 1.00 69.44 184 PRO A C 1
ATOM 1370 O O . PRO A 1 184 ? -16.372 16.847 -8.315 1.00 69.44 184 PRO A O 1
ATOM 1373 N N . GLU A 1 185 ? -16.661 16.344 -6.161 1.00 74.00 185 GLU A N 1
ATOM 1374 C CA . GLU A 1 185 ? -15.514 17.094 -5.622 1.00 74.00 185 GLU A CA 1
ATOM 1375 C C . GLU A 1 185 ? -14.230 16.231 -5.529 1.00 74.00 185 GLU A C 1
ATOM 1377 O O . GLU A 1 185 ? -13.196 16.686 -5.043 1.00 74.00 185 GLU A O 1
ATOM 1382 N N . GLN A 1 186 ? -14.291 14.944 -5.899 1.00 70.75 186 GLN A N 1
ATOM 1383 C CA . GLN A 1 186 ? -13.208 13.964 -5.714 1.00 70.75 186 GLN A CA 1
ATOM 1384 C C . GLN A 1 186 ? -12.543 13.604 -7.049 1.00 70.75 186 GLN A C 1
ATOM 1386 O O . GLN A 1 186 ? -12.586 12.453 -7.491 1.00 70.75 186 GLN A O 1
ATOM 1391 N N . ASP A 1 187 ? -11.901 14.595 -7.669 1.00 65.62 187 ASP A N 1
ATOM 1392 C CA . ASP A 1 187 ? -11.399 14.516 -9.050 1.00 65.62 187 ASP A CA 1
ATOM 1393 C C . ASP A 1 187 ? -10.149 13.639 -9.243 1.00 65.62 187 ASP A C 1
ATOM 1395 O O . ASP A 1 187 ? -9.820 13.264 -10.369 1.00 65.62 187 ASP A O 1
ATOM 1399 N N . LEU A 1 188 ? -9.437 13.278 -8.168 1.00 80.19 188 LEU A N 1
ATOM 1400 C CA . LEU A 1 188 ? -8.185 12.520 -8.258 1.00 80.19 188 LEU A CA 1
ATOM 1401 C C . LEU A 1 188 ? -8.289 11.147 -7.585 1.00 80.19 188 LEU A C 1
ATOM 1403 O O . LEU A 1 188 ? -8.142 11.017 -6.372 1.00 80.19 188 LEU A O 1
ATOM 1407 N N . GLN A 1 189 ? -8.484 10.103 -8.395 1.00 87.56 189 GLN A N 1
ATOM 1408 C CA . GLN A 1 189 ? -8.551 8.708 -7.944 1.00 87.56 189 GLN A CA 1
ATOM 1409 C C . GLN A 1 189 ? -7.678 7.805 -8.815 1.00 87.56 189 GLN A C 1
ATOM 1411 O O . GLN A 1 189 ? -8.105 7.306 -9.856 1.00 87.56 189 GLN A O 1
ATOM 1416 N N . LEU A 1 190 ? -6.445 7.561 -8.366 1.00 89.25 190 LEU A N 1
ATOM 1417 C CA . LEU A 1 190 ? -5.443 6.811 -9.134 1.00 89.25 190 LEU A CA 1
ATOM 1418 C C . LEU A 1 190 ? -5.856 5.357 -9.418 1.00 89.25 190 LEU A C 1
ATOM 1420 O O . LEU A 1 190 ? -5.534 4.834 -10.476 1.00 89.25 190 LEU A O 1
ATOM 1424 N N . CYS A 1 191 ? -6.593 4.708 -8.510 1.00 88.75 191 CYS A N 1
ATOM 1425 C CA . CYS A 1 191 ? -7.046 3.322 -8.698 1.00 88.75 191 CYS A CA 1
ATOM 1426 C C . CYS A 1 191 ? -8.178 3.183 -9.730 1.00 88.75 191 CYS A C 1
ATOM 1428 O O . CYS A 1 191 ? -8.405 2.086 -10.229 1.00 88.75 191 CYS A O 1
ATOM 1430 N N . VAL A 1 192 ? -8.883 4.275 -10.045 1.00 87.62 192 VAL A N 1
ATOM 1431 C CA . VAL A 1 192 ? -9.988 4.288 -11.019 1.00 87.62 192 VAL A CA 1
ATOM 1432 C C . VAL A 1 192 ? -9.501 4.826 -12.363 1.00 87.62 192 VAL A C 1
ATOM 1434 O O . VAL A 1 192 ? -9.735 4.217 -13.404 1.00 87.62 192 VAL A O 1
ATOM 1437 N N . TRP A 1 193 ? -8.775 5.946 -12.343 1.00 84.94 193 TRP A N 1
ATOM 1438 C CA . TRP A 1 193 ? -8.407 6.703 -13.546 1.00 84.94 193 TRP A CA 1
ATOM 1439 C C . TRP A 1 193 ? -6.933 6.575 -13.949 1.00 84.94 193 TRP A C 1
ATOM 1441 O O . TRP A 1 193 ? -6.533 7.027 -15.027 1.00 84.94 193 TRP A O 1
ATOM 1451 N N . GLY A 1 194 ? -6.111 5.953 -13.103 1.00 84.44 194 GLY A N 1
ATOM 1452 C CA . GLY A 1 194 ? -4.664 5.915 -13.270 1.00 84.44 194 GLY A CA 1
ATOM 1453 C C . GLY A 1 194 ? -4.000 7.266 -12.997 1.00 84.44 194 GLY A C 1
ATOM 1454 O O . GLY A 1 194 ? -4.611 8.217 -12.507 1.00 84.44 194 GLY A O 1
ATOM 1455 N N . CYS A 1 195 ? -2.712 7.355 -13.320 1.00 84.12 195 CYS A N 1
ATOM 1456 C CA . CYS A 1 195 ? -1.934 8.572 -13.104 1.00 84.12 195 CYS A CA 1
ATOM 1457 C C . CYS A 1 195 ? -2.326 9.684 -14.099 1.00 84.12 195 CYS A C 1
ATOM 1459 O O . CYS A 1 195 ? -2.560 9.381 -15.280 1.00 84.12 195 CYS A O 1
ATOM 1461 N N . PRO A 1 196 ? -2.332 10.966 -13.682 1.00 84.62 196 PRO A N 1
AT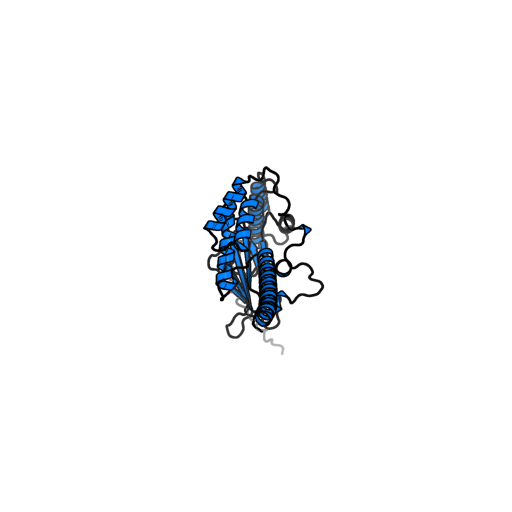OM 1462 C CA . PRO A 1 196 ? -2.454 12.110 -14.587 1.00 84.62 196 PRO A CA 1
ATOM 1463 C C . PRO A 1 196 ? -1.372 12.097 -15.670 1.00 84.62 196 PRO A C 1
ATOM 1465 O O . PRO A 1 196 ? -0.251 11.663 -15.415 1.00 84.62 196 PRO A O 1
ATOM 1468 N N . ALA A 1 197 ? -1.674 12.607 -16.868 1.00 82.19 197 ALA A N 1
ATOM 1469 C CA . ALA A 1 197 ? -0.751 12.563 -18.009 1.00 82.19 197 ALA A CA 1
ATOM 1470 C C . ALA A 1 197 ? 0.625 13.191 -17.713 1.00 82.19 197 ALA A C 1
ATOM 1472 O O . ALA A 1 197 ? 1.639 12.652 -18.138 1.00 82.19 197 ALA A O 1
ATOM 1473 N N . SER A 1 198 ? 0.667 14.268 -16.923 1.00 78.12 198 SER A N 1
ATOM 1474 C CA . SER A 1 198 ? 1.907 14.935 -16.500 1.00 78.12 198 SER A CA 1
ATOM 1475 C C . SER A 1 198 ? 2.790 14.098 -15.568 1.00 78.12 198 SER A C 1
ATOM 1477 O O . SER A 1 198 ? 3.975 14.388 -15.437 1.00 78.12 198 SER A O 1
ATOM 1479 N N . GLN A 1 199 ? 2.226 13.080 -14.916 1.00 79.94 199 GLN A N 1
ATOM 1480 C CA . GLN A 1 199 ? 2.935 12.170 -14.012 1.00 79.94 199 GLN A CA 1
ATOM 1481 C C . GLN A 1 199 ? 3.206 10.801 -14.646 1.00 79.94 199 GLN A C 1
ATOM 1483 O O . GLN A 1 199 ? 3.828 9.943 -14.021 1.00 79.94 199 GLN A O 1
ATOM 1488 N N . ARG A 1 200 ? 2.738 10.567 -15.878 1.00 76.62 200 ARG A N 1
ATOM 1489 C CA . ARG A 1 200 ? 3.074 9.353 -16.622 1.00 76.62 200 ARG A CA 1
ATOM 1490 C C . ARG A 1 200 ? 4.498 9.493 -17.143 1.00 76.62 200 ARG A C 1
ATOM 1492 O O . ARG A 1 200 ? 4.823 10.481 -17.795 1.00 76.62 200 ARG A O 1
ATOM 1499 N N . LEU A 1 201 ? 5.341 8.499 -16.874 1.00 66.44 201 LEU A N 1
ATOM 1500 C CA . LEU A 1 201 ? 6.642 8.429 -17.528 1.00 66.44 201 LEU A CA 1
ATOM 1501 C C . LEU A 1 201 ? 6.417 8.171 -19.020 1.00 66.44 201 LEU A C 1
ATOM 1503 O O . LEU A 1 201 ? 5.774 7.195 -19.404 1.00 66.44 201 LEU A O 1
ATOM 1507 N N . ASP A 1 202 ? 6.924 9.080 -19.848 1.00 56.12 202 ASP A N 1
ATOM 1508 C CA . ASP A 1 202 ? 6.769 9.030 -21.295 1.00 56.12 202 ASP A CA 1
ATOM 1509 C C . ASP A 1 202 ? 7.680 7.941 -21.879 1.00 56.12 202 ASP A C 1
ATOM 1511 O O . ASP A 1 202 ? 8.851 8.167 -22.182 1.00 56.12 202 ASP A O 1
ATOM 1515 N N . THR A 1 203 ? 7.145 6.726 -22.010 1.00 52.59 203 THR A N 1
ATOM 1516 C CA . THR A 1 203 ? 7.850 5.579 -22.606 1.00 52.59 203 THR A CA 1
ATOM 1517 C C . THR A 1 203 ? 8.062 5.728 -24.117 1.00 52.59 203 THR A C 1
ATOM 1519 O O . THR A 1 203 ? 8.708 4.874 -24.721 1.00 52.59 203 THR A O 1
ATOM 1522 N N . LEU A 1 204 ? 7.506 6.774 -24.751 1.00 41.12 204 LEU A N 1
ATOM 1523 C CA . LEU A 1 204 ? 7.673 7.060 -26.182 1.00 41.12 204 LEU A CA 1
ATOM 1524 C C . LEU A 1 204 ? 8.945 7.848 -26.495 1.00 41.12 204 LEU A C 1
ATOM 1526 O O . LEU A 1 204 ? 9.359 7.884 -27.655 1.00 41.12 204 LEU A O 1
ATOM 1530 N N . ARG A 1 205 ? 9.607 8.440 -25.492 1.00 41.91 205 ARG A N 1
ATOM 1531 C CA . ARG A 1 205 ? 11.010 8.816 -25.651 1.00 41.91 205 ARG A CA 1
ATOM 1532 C C . ARG A 1 205 ? 11.843 7.565 -25.398 1.00 41.91 205 ARG A C 1
ATOM 1534 O O . ARG A 1 205 ? 11.822 7.057 -24.275 1.00 41.91 205 ARG A O 1
ATOM 1541 N N . PRO A 1 206 ? 12.593 7.069 -26.402 1.00 42.56 206 PRO A N 1
ATOM 1542 C CA . PRO A 1 206 ? 13.641 6.104 -26.129 1.00 42.56 206 PRO A CA 1
ATOM 1543 C C . PRO A 1 206 ? 14.483 6.680 -24.991 1.00 42.56 206 PRO A C 1
ATOM 1545 O O . PRO A 1 206 ? 14.739 7.895 -25.001 1.00 42.56 206 PRO A O 1
ATOM 1548 N N . PRO A 1 207 ? 14.913 5.869 -24.011 1.00 45.50 207 PRO A N 1
ATOM 1549 C CA . PRO A 1 207 ? 15.946 6.341 -23.117 1.00 45.50 207 PRO A CA 1
ATOM 1550 C C . PRO A 1 207 ? 17.064 6.921 -23.982 1.00 45.50 207 PRO A C 1
ATOM 1552 O O . PRO A 1 207 ? 17.406 6.350 -25.024 1.00 45.50 207 PRO A O 1
ATOM 1555 N N . LEU A 1 208 ? 17.607 8.068 -23.566 1.00 49.34 208 LEU A N 1
ATOM 1556 C CA . LEU A 1 208 ? 18.864 8.576 -24.109 1.00 49.34 208 LEU A CA 1
ATOM 1557 C C . LEU A 1 208 ? 19.824 7.390 -24.330 1.00 49.34 208 LEU A C 1
ATOM 1559 O O . LEU A 1 208 ? 19.776 6.459 -23.517 1.00 49.34 208 LEU A O 1
ATOM 1563 N N . PRO A 1 209 ? 20.703 7.412 -25.353 1.00 47.81 209 PRO A N 1
ATOM 1564 C CA . PRO A 1 209 ? 21.531 6.272 -25.782 1.00 47.81 209 PRO A CA 1
ATOM 1565 C C . PRO A 1 209 ? 22.447 5.641 -24.704 1.00 47.81 209 PRO A C 1
ATOM 1567 O O . PRO A 1 209 ? 23.301 4.813 -25.012 1.00 47.81 209 PRO A O 1
ATOM 1570 N N . HIS A 1 210 ? 22.319 6.043 -23.440 1.00 47.06 210 HIS A N 1
ATOM 1571 C CA . HIS A 1 210 ? 23.110 5.647 -22.288 1.00 47.06 210 HIS A CA 1
ATOM 1572 C C . HIS A 1 210 ? 22.302 5.048 -21.124 1.00 47.06 210 HIS A C 1
ATOM 1574 O O . HIS A 1 210 ? 22.931 4.592 -20.170 1.00 47.06 210 HIS A O 1
ATOM 1580 N N . ALA A 1 211 ? 20.961 4.939 -21.179 1.00 51.88 211 ALA A N 1
ATOM 1581 C CA . ALA A 1 211 ? 20.308 3.922 -20.344 1.00 51.88 211 ALA A CA 1
ATOM 1582 C C . ALA A 1 211 ? 20.605 2.578 -21.009 1.00 51.88 211 ALA A C 1
ATOM 1584 O O . ALA A 1 211 ? 19.924 2.161 -21.940 1.00 51.88 211 ALA A O 1
ATOM 1585 N N . SER A 1 212 ? 21.732 1.996 -20.603 1.00 61.91 212 SER A N 1
ATOM 1586 C CA . SER A 1 212 ? 22.329 0.760 -21.096 1.00 61.91 212 SER A CA 1
ATOM 1587 C C . SER A 1 212 ? 21.273 -0.209 -21.634 1.00 61.91 212 SER A C 1
ATOM 1589 O O . SER A 1 212 ? 20.638 -0.902 -20.847 1.00 61.91 212 SER A O 1
ATOM 1591 N N . LEU A 1 213 ? 21.107 -0.274 -22.959 1.00 65.69 213 LEU A N 1
ATOM 1592 C CA . LEU A 1 213 ? 20.352 -1.309 -23.675 1.00 65.69 213 LEU A CA 1
ATOM 1593 C C . LEU A 1 213 ? 20.522 -2.718 -23.050 1.00 65.69 213 LEU A C 1
ATOM 1595 O O . LEU A 1 213 ? 19.524 -3.427 -22.902 1.00 65.69 213 LEU A O 1
ATOM 1599 N N . PRO A 1 214 ? 21.729 -3.117 -22.580 1.00 72.31 214 PRO A N 1
ATOM 1600 C CA . PRO A 1 214 ? 21.895 -4.358 -21.819 1.00 72.31 214 PRO A CA 1
ATOM 1601 C C . PRO A 1 214 ? 21.052 -4.472 -20.535 1.00 72.31 214 PRO A C 1
ATOM 1603 O O . PRO A 1 214 ? 20.585 -5.562 -20.219 1.00 72.31 214 PRO A O 1
ATOM 1606 N N . ARG A 1 215 ? 20.817 -3.383 -19.796 1.00 73.50 215 ARG A N 1
ATOM 1607 C CA . ARG A 1 215 ? 19.999 -3.368 -18.568 1.00 73.50 215 ARG A CA 1
ATOM 1608 C C . ARG A 1 215 ? 18.521 -3.575 -18.869 1.00 73.50 215 ARG A C 1
ATOM 1610 O O . ARG A 1 215 ? 17.872 -4.326 -18.152 1.00 73.50 215 ARG A O 1
ATOM 1617 N N . THR A 1 216 ? 18.009 -2.977 -19.941 1.00 79.44 216 THR A N 1
ATOM 1618 C CA . THR A 1 216 ? 16.628 -3.185 -20.397 1.00 79.44 216 THR A CA 1
ATOM 1619 C C . THR A 1 216 ? 16.419 -4.638 -20.819 1.00 79.44 216 THR A C 1
ATOM 1621 O O . THR A 1 216 ? 15.483 -5.286 -20.356 1.00 79.44 216 THR A O 1
ATOM 1624 N N . ILE A 1 217 ? 17.334 -5.190 -21.627 1.00 82.19 217 ILE A N 1
ATOM 1625 C CA . ILE A 1 217 ? 17.291 -6.599 -22.059 1.00 82.19 217 ILE A CA 1
ATOM 1626 C C . ILE A 1 217 ? 17.369 -7.544 -20.851 1.00 82.19 217 ILE A C 1
ATOM 1628 O O . ILE A 1 217 ? 16.572 -8.477 -20.746 1.00 82.19 217 ILE A O 1
ATOM 1632 N N . SER A 1 218 ? 18.288 -7.277 -19.920 1.00 87.44 218 SER A N 1
ATOM 1633 C CA . SER A 1 218 ? 18.448 -8.060 -18.690 1.00 87.44 218 SER A CA 1
ATOM 1634 C C . SER A 1 218 ? 17.190 -8.023 -17.815 1.00 87.44 218 SER A C 1
ATOM 1636 O O . SER A 1 218 ? 16.716 -9.074 -17.390 1.00 87.44 218 SER A O 1
ATOM 1638 N N . ALA A 1 219 ? 16.583 -6.846 -17.620 1.00 90.00 219 ALA A N 1
ATOM 1639 C CA . ALA A 1 219 ? 15.338 -6.701 -16.862 1.00 90.00 219 ALA A CA 1
ATOM 1640 C C . ALA A 1 219 ? 14.189 -7.503 -17.494 1.00 90.00 219 ALA A C 1
ATOM 1642 O O . ALA A 1 219 ? 13.492 -8.245 -16.801 1.00 90.00 219 ALA A O 1
ATOM 1643 N N . HIS A 1 220 ? 14.033 -7.426 -18.820 1.00 91.56 220 HIS A N 1
ATOM 1644 C CA . HIS A 1 220 ? 13.025 -8.202 -19.543 1.00 91.56 220 HIS A CA 1
ATOM 1645 C C . HIS A 1 220 ? 13.230 -9.715 -19.411 1.00 91.56 220 HIS A C 1
ATOM 1647 O O . HIS A 1 220 ? 12.243 -10.434 -19.234 1.00 91.56 220 HIS A O 1
ATOM 1653 N N . ALA A 1 221 ? 14.474 -10.194 -19.508 1.00 92.94 221 ALA A N 1
ATOM 1654 C CA . ALA A 1 221 ? 14.808 -11.608 -19.353 1.00 92.94 221 ALA A CA 1
ATOM 1655 C C . ALA A 1 221 ? 14.565 -12.093 -17.915 1.00 92.94 221 ALA A C 1
ATOM 1657 O O . ALA A 1 221 ? 13.970 -13.151 -17.720 1.00 92.94 221 ALA A O 1
ATOM 1658 N N . HIS A 1 222 ? 14.956 -11.294 -16.917 1.00 94.56 222 HIS A N 1
ATOM 1659 C CA . HIS A 1 222 ? 14.758 -11.608 -15.503 1.00 94.56 222 HIS A CA 1
ATOM 1660 C C . HIS A 1 222 ? 13.270 -11.708 -15.143 1.00 94.56 222 HIS A C 1
ATOM 1662 O O . HIS A 1 222 ? 12.829 -12.732 -14.628 1.00 94.56 222 HIS A O 1
ATOM 1668 N N . CYS A 1 223 ? 12.466 -10.700 -15.495 1.00 95.56 223 CYS A N 1
ATOM 1669 C CA . CYS A 1 223 ? 11.027 -10.723 -15.220 1.00 95.56 223 CYS A CA 1
ATOM 1670 C C . CYS A 1 223 ? 10.294 -11.835 -15.989 1.00 95.56 223 CYS A C 1
ATOM 1672 O O . CYS A 1 223 ? 9.313 -12.375 -15.486 1.00 95.56 223 CYS A O 1
ATOM 1674 N N . ALA A 1 224 ? 10.771 -12.214 -17.182 1.00 95.25 224 ALA A N 1
ATOM 1675 C CA . ALA A 1 224 ? 10.168 -13.293 -17.971 1.00 95.25 224 ALA A CA 1
ATOM 1676 C C . ALA A 1 224 ? 10.418 -14.683 -17.366 1.00 95.25 224 ALA A C 1
ATOM 1678 O O . ALA A 1 224 ? 9.653 -15.601 -17.636 1.00 95.25 224 ALA A O 1
ATOM 1679 N N . ALA A 1 225 ? 11.477 -14.840 -16.568 1.00 95.44 225 ALA A N 1
ATOM 1680 C CA . ALA A 1 225 ? 11.747 -16.076 -15.840 1.00 95.44 225 ALA A CA 1
ATOM 1681 C C . ALA A 1 225 ? 10.902 -16.209 -14.559 1.00 95.44 225 ALA A C 1
ATOM 1683 O O . ALA A 1 225 ? 10.678 -17.322 -14.094 1.00 95.44 225 ALA A O 1
ATOM 1684 N N . LEU A 1 226 ? 10.454 -15.086 -13.985 1.00 95.00 226 LEU A N 1
ATOM 1685 C CA . LEU A 1 226 ? 9.749 -15.042 -12.699 1.00 95.00 226 LEU A CA 1
ATOM 1686 C C . LEU A 1 226 ? 8.225 -15.048 -12.837 1.00 95.00 226 LEU A C 1
ATOM 1688 O O . LEU A 1 226 ? 7.535 -15.612 -11.991 1.00 95.00 226 LEU A O 1
ATOM 1692 N N . LEU A 1 227 ? 7.696 -14.396 -13.874 1.00 94.69 227 LEU A N 1
ATOM 1693 C CA . LEU A 1 227 ? 6.261 -14.196 -14.051 1.00 94.69 227 LEU A CA 1
ATOM 1694 C C . LEU A 1 227 ? 5.738 -15.027 -15.228 1.00 94.69 227 LEU A C 1
ATOM 1696 O O . LEU A 1 227 ? 6.370 -15.063 -16.283 1.00 94.69 227 LEU A O 1
ATOM 1700 N N . PRO A 1 228 ? 4.567 -15.671 -15.080 1.00 90.81 228 PRO A N 1
ATOM 1701 C CA . PRO A 1 228 ? 4.071 -16.629 -16.065 1.00 90.81 228 PRO A CA 1
ATOM 1702 C C . PRO A 1 228 ? 3.623 -15.964 -17.373 1.00 90.81 228 PRO A C 1
ATOM 1704 O O . PRO A 1 228 ? 3.721 -16.571 -18.436 1.00 90.81 228 PRO A O 1
ATOM 1707 N N . ASN A 1 229 ? 3.139 -14.719 -17.303 1.00 90.19 229 ASN A N 1
ATOM 1708 C CA . ASN A 1 229 ? 2.529 -14.003 -18.418 1.00 90.19 229 ASN A CA 1
ATOM 1709 C C . ASN A 1 229 ? 3.174 -12.628 -18.614 1.00 90.19 229 ASN A C 1
ATOM 1711 O O . ASN A 1 229 ? 3.592 -11.984 -17.659 1.00 90.19 229 ASN A O 1
ATOM 1715 N N . ARG A 1 230 ? 3.206 -12.143 -19.862 1.00 88.81 230 ARG A N 1
ATOM 1716 C CA . ARG A 1 230 ? 3.683 -10.790 -20.215 1.00 88.81 230 ARG A CA 1
ATOM 1717 C C . ARG A 1 230 ? 2.577 -9.740 -20.056 1.00 88.81 230 ARG A C 1
ATOM 1719 O O . ARG A 1 230 ? 2.227 -9.038 -21.003 1.00 88.81 230 ARG A O 1
ATOM 1726 N N . ASP A 1 231 ? 1.994 -9.695 -18.869 1.00 89.25 231 ASP A N 1
ATOM 1727 C CA . ASP A 1 231 ? 0.845 -8.868 -18.504 1.00 89.25 231 ASP A CA 1
ATOM 1728 C C . ASP A 1 231 ? 1.256 -7.625 -17.688 1.00 89.25 231 ASP A C 1
ATOM 1730 O O . ASP A 1 231 ? 2.421 -7.218 -17.702 1.00 89.25 231 ASP A O 1
ATOM 1734 N N . VAL A 1 232 ? 0.302 -6.992 -16.994 1.00 89.12 232 VAL A N 1
ATOM 1735 C CA . VAL A 1 232 ? 0.566 -5.815 -16.145 1.00 89.12 232 VAL A CA 1
ATOM 1736 C C . VAL A 1 232 ? 1.611 -6.087 -15.053 1.00 89.12 232 VAL A C 1
ATOM 1738 O O . VAL A 1 232 ? 2.449 -5.217 -14.819 1.00 89.12 232 VAL A O 1
ATOM 1741 N N . TYR A 1 233 ? 1.641 -7.274 -14.433 1.00 92.88 233 TYR A N 1
ATOM 1742 C CA . TYR A 1 233 ? 2.645 -7.596 -13.406 1.00 92.88 233 TYR A CA 1
ATOM 1743 C C . TYR A 1 233 ? 4.043 -7.687 -14.011 1.00 92.88 233 TYR A C 1
ATOM 1745 O O . TYR A 1 233 ? 5.010 -7.185 -13.438 1.00 92.88 233 TYR A O 1
ATOM 1753 N N . TYR A 1 234 ? 4.155 -8.273 -15.206 1.00 93.31 234 TYR A N 1
ATOM 1754 C CA . TYR A 1 234 ? 5.421 -8.312 -15.936 1.00 93.31 234 TYR A CA 1
ATOM 1755 C C . TYR A 1 234 ? 5.932 -6.913 -16.275 1.00 93.31 234 TYR A C 1
ATOM 1757 O O . TYR A 1 234 ? 7.112 -6.624 -16.074 1.00 93.31 234 TYR A O 1
ATOM 1765 N N . GLN A 1 235 ? 5.053 -6.031 -16.757 1.00 90.19 235 GLN A N 1
ATOM 1766 C CA . GLN A 1 235 ? 5.435 -4.652 -17.067 1.00 90.19 235 GLN A CA 1
ATOM 1767 C C . GLN A 1 235 ? 5.843 -3.878 -15.808 1.00 90.19 235 GLN A C 1
ATOM 1769 O O . GLN A 1 235 ? 6.831 -3.148 -15.851 1.00 90.19 235 GLN A O 1
ATOM 1774 N N . ALA A 1 236 ? 5.143 -4.083 -14.686 1.00 90.38 236 ALA A N 1
ATOM 1775 C CA . ALA A 1 236 ? 5.511 -3.500 -13.397 1.00 90.38 236 ALA A CA 1
ATOM 1776 C C . ALA A 1 236 ? 6.903 -3.968 -12.941 1.00 90.38 236 ALA A C 1
ATOM 1778 O O . ALA A 1 236 ? 7.754 -3.138 -12.641 1.00 90.38 236 ALA A O 1
ATOM 1779 N N . CYS A 1 237 ? 7.185 -5.276 -13.011 1.00 92.88 237 CYS A N 1
ATOM 1780 C CA . CYS A 1 237 ? 8.509 -5.826 -12.705 1.00 92.88 237 CYS A CA 1
ATOM 1781 C C . CYS A 1 237 ? 9.610 -5.158 -13.539 1.00 92.88 237 CYS A C 1
ATOM 1783 O O . CYS A 1 237 ? 10.605 -4.678 -12.999 1.00 92.88 237 CYS A O 1
ATOM 1785 N N . VAL A 1 238 ? 9.431 -5.091 -14.862 1.00 91.56 238 VAL A N 1
ATOM 1786 C CA . VAL A 1 238 ? 10.433 -4.497 -15.758 1.00 91.56 238 VAL A CA 1
ATOM 1787 C C . VAL A 1 238 ? 10.646 -3.019 -15.433 1.00 91.56 238 VAL A C 1
ATOM 1789 O O . VAL A 1 238 ? 11.791 -2.567 -15.360 1.00 91.56 238 VAL A O 1
ATOM 1792 N N . PHE A 1 239 ? 9.558 -2.281 -15.208 1.00 86.81 239 PHE A N 1
ATOM 1793 C CA . PHE A 1 239 ? 9.604 -0.875 -14.825 1.00 86.81 239 PHE A CA 1
ATOM 1794 C C . PHE A 1 239 ? 10.389 -0.669 -13.525 1.00 86.81 239 PHE A C 1
ATOM 1796 O O . PHE A 1 239 ? 11.328 0.130 -13.500 1.00 86.81 239 PHE A O 1
ATOM 1803 N N . ASP A 1 240 ? 10.072 -1.436 -12.483 1.00 87.31 240 ASP A N 1
ATOM 1804 C CA . ASP A 1 240 ? 10.718 -1.328 -11.177 1.00 87.31 240 ASP A CA 1
ATOM 1805 C C . ASP A 1 240 ? 12.210 -1.660 -11.257 1.00 87.31 240 ASP A C 1
ATOM 1807 O O . ASP A 1 240 ? 13.030 -0.949 -10.674 1.00 87.31 240 ASP A O 1
ATOM 1811 N N . LEU A 1 241 ? 12.603 -2.682 -12.024 1.00 89.06 241 LEU A N 1
ATOM 1812 C CA . LEU A 1 241 ? 14.015 -3.030 -12.225 1.00 89.06 241 LEU A CA 1
ATOM 1813 C C . LEU A 1 241 ? 14.798 -1.939 -12.962 1.00 89.06 241 LEU A C 1
ATOM 1815 O O . LEU A 1 241 ? 15.944 -1.654 -12.607 1.00 89.06 241 LEU A O 1
ATOM 1819 N N . ILE A 1 242 ? 14.203 -1.334 -13.993 1.00 84.81 242 ILE A N 1
ATOM 1820 C CA . ILE A 1 242 ? 14.846 -0.262 -14.763 1.00 84.81 242 ILE A CA 1
ATOM 1821 C C . ILE A 1 242 ? 14.949 1.011 -13.917 1.00 84.81 242 ILE A C 1
ATOM 1823 O O . ILE A 1 242 ? 15.996 1.658 -13.927 1.00 84.81 242 ILE A O 1
ATOM 1827 N N . SER A 1 243 ? 13.888 1.347 -13.178 1.00 79.50 243 SER A N 1
ATOM 1828 C CA . SER A 1 243 ? 13.803 2.575 -12.384 1.00 79.50 243 SER A CA 1
ATOM 1829 C C . SER A 1 243 ? 14.637 2.510 -11.106 1.00 79.50 243 SER A C 1
ATOM 1831 O O . SER A 1 243 ? 15.358 3.453 -10.792 1.00 79.50 243 SER A O 1
ATOM 1833 N N . SER A 1 244 ? 14.542 1.415 -10.347 1.00 79.81 244 SER A N 1
ATOM 1834 C CA . SER A 1 244 ? 15.283 1.254 -9.085 1.00 79.81 244 SER A CA 1
ATOM 1835 C C . SER A 1 244 ? 16.722 0.812 -9.313 1.00 79.81 244 SER A C 1
ATOM 1837 O O . SER A 1 244 ? 17.619 1.142 -8.539 1.00 79.81 244 SER A O 1
ATOM 1839 N N . GLY A 1 245 ? 16.946 0.031 -10.369 1.00 80.81 245 GLY A N 1
ATOM 1840 C CA . GLY A 1 245 ? 18.215 -0.614 -10.611 1.00 80.81 245 GLY A CA 1
ATOM 1841 C C . GLY A 1 245 ? 18.552 -1.788 -9.688 1.00 80.81 245 GLY A C 1
ATOM 1842 O O . GLY A 1 245 ? 19.659 -2.312 -9.822 1.00 80.81 245 GLY A O 1
ATOM 1843 N N . ASP A 1 246 ? 17.638 -2.195 -8.805 1.00 83.69 246 ASP A N 1
ATOM 1844 C CA . ASP A 1 246 ? 17.779 -3.303 -7.855 1.00 83.69 246 ASP A CA 1
ATOM 1845 C C . ASP A 1 246 ? 16.958 -4.512 -8.326 1.00 83.69 246 ASP A C 1
ATOM 1847 O O . ASP A 1 246 ? 15.763 -4.393 -8.593 1.00 83.69 246 ASP A O 1
ATOM 1851 N N . LEU A 1 247 ? 17.590 -5.688 -8.404 1.00 86.38 247 LEU A N 1
ATOM 1852 C CA . LEU A 1 247 ? 16.928 -6.941 -8.782 1.00 86.38 247 LEU A CA 1
ATOM 1853 C C . LEU A 1 247 ? 15.852 -7.363 -7.778 1.00 86.38 247 LEU A C 1
ATOM 1855 O O . LEU A 1 247 ? 14.858 -7.980 -8.167 1.00 86.38 247 LEU A O 1
ATOM 1859 N N . ASN A 1 248 ? 16.007 -6.994 -6.505 1.00 89.31 248 ASN A N 1
ATOM 1860 C CA . ASN A 1 248 ? 15.038 -7.330 -5.463 1.00 89.31 248 ASN A CA 1
ATOM 1861 C C . ASN A 1 248 ? 13.702 -6.607 -5.649 1.00 89.31 248 ASN A C 1
ATOM 1863 O O . ASN A 1 248 ? 12.690 -7.064 -5.121 1.00 89.31 248 ASN A O 1
ATOM 1867 N N . SER A 1 249 ? 13.662 -5.525 -6.428 1.00 89.44 249 SER A N 1
ATOM 1868 C CA . SER A 1 249 ? 12.419 -4.806 -6.719 1.00 89.44 249 SER A CA 1
ATOM 1869 C C . SER A 1 249 ? 11.419 -5.661 -7.506 1.00 89.44 249 SER A C 1
ATOM 1871 O O . SER A 1 249 ? 10.218 -5.450 -7.388 1.00 89.44 249 SER A O 1
ATOM 1873 N N . SER A 1 250 ? 11.885 -6.697 -8.219 1.00 92.56 250 SER A N 1
ATOM 1874 C CA . SER A 1 250 ? 11.010 -7.674 -8.891 1.00 92.56 250 SER A CA 1
ATOM 1875 C C . SER A 1 250 ? 10.048 -8.393 -7.934 1.00 92.56 250 SER A C 1
ATOM 1877 O O . SER A 1 250 ? 8.960 -8.800 -8.347 1.00 92.56 250 SER A O 1
ATOM 1879 N N . THR A 1 251 ? 10.409 -8.511 -6.649 1.00 93.62 251 THR A N 1
ATOM 1880 C CA . THR A 1 251 ? 9.578 -9.169 -5.627 1.00 93.62 251 THR A CA 1
ATOM 1881 C C . THR A 1 251 ? 8.228 -8.487 -5.440 1.00 93.62 251 THR A C 1
ATOM 1883 O O . THR A 1 251 ? 7.237 -9.186 -5.261 1.00 93.62 251 THR A O 1
ATOM 1886 N N . ALA A 1 252 ? 8.150 -7.160 -5.582 1.00 93.06 252 ALA A N 1
ATOM 1887 C CA . ALA A 1 252 ? 6.896 -6.421 -5.443 1.00 93.06 252 ALA A CA 1
ATOM 1888 C C . ALA A 1 252 ? 5.852 -6.856 -6.488 1.00 93.06 252 ALA A C 1
ATOM 1890 O O . ALA A 1 252 ? 4.677 -7.028 -6.166 1.00 93.06 252 ALA A O 1
ATOM 1891 N N . ALA A 1 253 ? 6.282 -7.109 -7.729 1.00 93.88 253 ALA A N 1
ATOM 1892 C CA . ALA A 1 253 ? 5.400 -7.586 -8.791 1.00 93.88 253 ALA A CA 1
ATOM 1893 C C . ALA A 1 253 ? 4.938 -9.038 -8.570 1.00 93.88 253 ALA A C 1
ATOM 1895 O O . ALA A 1 253 ? 3.783 -9.366 -8.845 1.00 93.88 253 ALA A O 1
ATOM 1896 N N . ILE A 1 254 ? 5.819 -9.899 -8.046 1.00 94.25 254 ILE A N 1
ATOM 1897 C CA . ILE A 1 254 ? 5.481 -11.286 -7.679 1.00 94.25 254 ILE A CA 1
ATOM 1898 C C . ILE A 1 254 ? 4.474 -11.299 -6.526 1.00 94.25 254 ILE A C 1
ATOM 1900 O O . ILE A 1 254 ? 3.479 -12.026 -6.571 1.00 94.25 254 ILE A O 1
ATOM 1904 N N . ASP A 1 255 ? 4.714 -10.473 -5.510 1.00 94.50 255 ASP A N 1
ATOM 1905 C CA . ASP A 1 255 ? 3.841 -10.315 -4.351 1.00 94.50 255 ASP A CA 1
ATOM 1906 C C . ASP A 1 255 ? 2.450 -9.822 -4.767 1.00 94.50 255 ASP A C 1
ATOM 1908 O O . ASP A 1 255 ? 1.449 -10.384 -4.326 1.00 94.50 255 ASP A O 1
ATOM 1912 N N . ALA A 1 256 ? 2.379 -8.845 -5.676 1.00 93.81 256 ALA A N 1
ATOM 1913 C CA . ALA A 1 256 ? 1.118 -8.333 -6.207 1.00 93.81 256 ALA A CA 1
ATOM 1914 C C . ALA A 1 256 ? 0.338 -9.387 -7.016 1.00 93.81 256 ALA A C 1
ATOM 1916 O O . ALA A 1 256 ? -0.887 -9.474 -6.898 1.00 93.81 256 ALA A O 1
ATOM 1917 N N . LEU A 1 257 ? 1.026 -10.210 -7.819 1.00 94.31 257 LEU A N 1
ATOM 1918 C CA . LEU A 1 257 ? 0.393 -11.327 -8.531 1.00 94.31 257 LEU A CA 1
ATOM 1919 C C . LEU A 1 257 ? -0.141 -12.378 -7.547 1.00 94.31 257 LEU A C 1
ATOM 1921 O O . LEU A 1 257 ? -1.243 -12.899 -7.722 1.00 94.31 257 LEU A O 1
ATOM 1925 N N . THR A 1 258 ? 0.633 -12.666 -6.501 1.00 93.44 258 THR A N 1
ATOM 1926 C CA . THR A 1 258 ? 0.251 -13.608 -5.443 1.00 93.44 258 THR A CA 1
ATOM 1927 C C . THR A 1 258 ? -0.999 -13.116 -4.714 1.00 93.44 258 THR A C 1
ATOM 1929 O O . THR A 1 258 ? -1.971 -13.861 -4.598 1.00 93.44 258 THR A O 1
ATOM 1932 N N . ASP A 1 259 ? -1.027 -11.842 -4.314 1.00 94.19 259 ASP A N 1
ATOM 1933 C CA . ASP A 1 259 ? -2.187 -11.216 -3.668 1.00 94.19 259 ASP A CA 1
ATOM 1934 C C . ASP A 1 259 ? -3.433 -11.298 -4.543 1.00 94.19 259 ASP A C 1
ATOM 1936 O O . ASP A 1 259 ? -4.493 -11.717 -4.078 1.00 94.19 259 ASP A O 1
ATOM 1940 N N . ALA A 1 260 ? -3.309 -10.960 -5.826 1.00 93.19 260 ALA A N 1
ATOM 1941 C CA . ALA A 1 260 ? -4.424 -11.039 -6.758 1.00 93.19 260 ALA A CA 1
ATOM 1942 C C . ALA A 1 260 ? -4.948 -12.476 -6.916 1.00 93.19 260 ALA A C 1
ATOM 1944 O O . ALA A 1 260 ? -6.160 -12.675 -6.977 1.00 93.19 260 ALA A O 1
ATOM 1945 N N . GLY A 1 261 ? -4.064 -13.479 -6.901 1.00 92.94 261 GLY A N 1
ATOM 1946 C CA . GLY A 1 261 ? -4.445 -14.893 -6.897 1.00 92.94 261 GLY A CA 1
ATOM 1947 C C . GLY A 1 261 ? -5.191 -15.343 -5.634 1.00 92.94 261 GLY A C 1
ATOM 1948 O O . GLY A 1 261 ? -6.015 -16.253 -5.711 1.00 92.94 261 GLY A O 1
ATOM 1949 N N . HIS A 1 262 ? -4.943 -14.705 -4.487 1.00 92.06 262 HIS A N 1
ATOM 1950 C CA . HIS A 1 262 ? -5.696 -14.942 -3.248 1.00 92.06 262 HIS A CA 1
ATOM 1951 C C . HIS A 1 262 ? -7.014 -14.156 -3.191 1.00 92.06 262 HIS A C 1
ATOM 1953 O O . HIS A 1 262 ? -7.980 -14.621 -2.588 1.00 92.06 262 HIS A O 1
ATOM 1959 N N . MET A 1 263 ? -7.063 -12.979 -3.818 1.00 92.69 263 MET A N 1
ATOM 1960 C CA . MET A 1 263 ? -8.236 -12.100 -3.845 1.00 92.69 263 MET A CA 1
ATOM 1961 C C . MET A 1 263 ? -9.281 -12.515 -4.889 1.00 92.69 263 MET A C 1
ATOM 1963 O O . MET A 1 263 ? -10.476 -12.324 -4.666 1.00 92.69 263 MET A O 1
ATOM 1967 N N . ILE A 1 264 ? -8.852 -13.048 -6.036 1.00 89.69 264 ILE A N 1
ATOM 1968 C CA . ILE A 1 264 ? -9.716 -13.336 -7.187 1.00 89.69 264 ILE A CA 1
ATOM 1969 C C . ILE A 1 264 ? -9.894 -14.858 -7.321 1.00 89.69 264 ILE A C 1
ATOM 1971 O O . ILE A 1 264 ? -8.934 -15.556 -7.645 1.00 89.69 264 ILE A O 1
ATOM 1975 N N . PRO A 1 265 ? -11.117 -15.396 -7.138 1.00 83.81 265 PRO A N 1
ATOM 1976 C CA . PRO A 1 265 ? -11.370 -16.838 -7.243 1.00 83.81 265 PRO A CA 1
ATOM 1977 C C . PRO A 1 265 ? -11.090 -17.405 -8.645 1.00 83.81 265 PRO A C 1
ATOM 1979 O O . PRO A 1 265 ? -10.622 -18.533 -8.802 1.00 83.81 265 PRO A O 1
ATOM 1982 N N . GLU A 1 266 ? -11.385 -16.617 -9.680 1.00 86.31 266 GLU A N 1
ATOM 1983 C CA . GLU A 1 266 ? -11.215 -16.976 -11.088 1.00 86.31 266 GLU A CA 1
ATOM 1984 C C . GLU A 1 266 ? -9.780 -16.676 -11.545 1.00 86.31 266 GLU A C 1
ATOM 1986 O O . GLU A 1 266 ? -9.454 -15.544 -11.907 1.00 86.31 266 GLU A O 1
ATOM 1991 N N . ARG A 1 267 ? -8.918 -17.702 -11.573 1.00 78.00 267 ARG A N 1
ATOM 1992 C CA . ARG A 1 267 ? -7.488 -17.555 -11.924 1.00 78.00 267 ARG A CA 1
ATOM 1993 C C . ARG A 1 267 ? -7.239 -16.880 -13.276 1.00 78.00 267 ARG A C 1
ATOM 1995 O O . ARG A 1 267 ? -6.248 -16.177 -13.432 1.00 78.00 267 ARG A O 1
ATOM 2002 N N . GLU A 1 268 ? -8.136 -17.053 -14.242 1.00 78.19 268 GLU A N 1
ATOM 2003 C CA . GLU A 1 268 ? -8.019 -16.441 -15.573 1.00 78.19 268 GLU A CA 1
ATOM 2004 C C . GLU A 1 268 ? -8.153 -14.910 -15.545 1.00 78.19 268 GLU A C 1
ATOM 2006 O O . GLU A 1 268 ? -7.617 -14.232 -16.417 1.00 78.19 268 GLU A O 1
ATOM 2011 N N . ARG A 1 269 ? -8.822 -14.350 -14.527 1.00 82.69 269 ARG A N 1
ATOM 2012 C CA . ARG A 1 269 ? -9.058 -12.900 -14.390 1.00 82.69 269 ARG A CA 1
ATOM 2013 C C . ARG A 1 269 ? -7.976 -12.170 -13.615 1.00 82.69 269 ARG A C 1
ATOM 2015 O O . ARG A 1 269 ? -7.991 -10.944 -13.575 1.00 82.69 269 ARG A O 1
ATOM 2022 N N . VAL A 1 270 ? -7.043 -12.914 -13.027 1.00 86.00 270 VAL A N 1
ATOM 2023 C CA . VAL A 1 270 ? -5.858 -12.352 -12.376 1.00 86.00 270 VAL A CA 1
ATOM 2024 C C . VAL A 1 270 ? -4.956 -11.690 -13.419 1.00 86.00 270 VAL A C 1
ATOM 2026 O O . VAL A 1 270 ? -4.436 -10.605 -13.192 1.00 86.00 270 VAL A O 1
ATOM 2029 N N . HIS A 1 271 ? -4.809 -12.302 -14.595 1.00 84.50 271 HIS A N 1
ATOM 2030 C CA . HIS A 1 271 ? -3.917 -11.810 -15.639 1.00 84.50 271 HIS A CA 1
ATOM 2031 C C . HIS A 1 271 ? -4.585 -10.735 -16.502 1.00 84.50 271 HIS A C 1
ATOM 2033 O O . HIS A 1 271 ? -5.471 -11.009 -17.314 1.00 84.50 271 HIS A O 1
ATOM 2039 N N . LEU A 1 272 ? -4.119 -9.496 -16.357 1.00 76.56 272 LEU A N 1
ATOM 2040 C CA . LEU A 1 272 ? -4.619 -8.345 -17.105 1.00 76.56 272 LEU A CA 1
ATOM 2041 C C . LEU A 1 272 ? -3.720 -8.072 -18.313 1.00 76.56 272 LEU A C 1
ATOM 2043 O O . LEU A 1 272 ? -2.608 -7.561 -18.180 1.00 76.56 272 LEU A O 1
ATOM 2047 N N . LEU A 1 273 ? -4.194 -8.402 -19.515 1.00 70.56 273 LEU A N 1
ATOM 2048 C CA . LEU A 1 273 ? -3.486 -8.042 -20.745 1.00 70.56 273 LEU A CA 1
ATOM 2049 C C . LEU A 1 273 ? -3.426 -6.508 -20.889 1.00 70.56 273 LEU A C 1
ATOM 2051 O O . LEU A 1 273 ? -4.421 -5.834 -20.610 1.00 70.56 273 LEU A O 1
ATOM 2055 N N . PRO A 1 274 ? -2.304 -5.937 -21.366 1.00 61.12 274 PRO A N 1
ATOM 2056 C CA . PRO A 1 274 ? -2.207 -4.501 -21.599 1.00 61.12 274 PRO A CA 1
ATOM 2057 C C . PRO A 1 274 ? -3.314 -4.023 -22.548 1.00 61.12 274 PRO A C 1
ATOM 2059 O O . PRO A 1 274 ? -3.598 -4.677 -23.555 1.00 61.12 274 PRO A O 1
ATOM 2062 N N . LEU A 1 275 ? -3.903 -2.854 -22.278 1.00 54.88 275 LEU A N 1
ATOM 2063 C CA . LEU A 1 275 ? -4.980 -2.273 -23.095 1.00 54.88 275 LEU A CA 1
ATOM 2064 C C . LEU A 1 275 ? -4.616 -2.147 -24.590 1.00 54.88 275 LEU A C 1
ATOM 2066 O O . LEU A 1 275 ? -5.500 -2.280 -25.435 1.00 54.88 275 LEU A O 1
ATOM 2070 N N . SER A 1 276 ? -3.333 -1.978 -24.946 1.00 50.00 276 SER A N 1
ATOM 2071 C CA . SER A 1 276 ? -2.906 -1.963 -26.357 1.00 50.00 276 SER A CA 1
ATOM 2072 C C . SER A 1 276 ? -2.997 -3.340 -27.031 1.00 50.00 276 SER A C 1
ATOM 2074 O O . SER A 1 276 ? -3.338 -3.425 -28.210 1.00 50.00 276 SER A O 1
ATOM 2076 N N . ALA A 1 277 ? -2.783 -4.428 -26.285 1.00 46.62 277 ALA A N 1
ATOM 2077 C CA . ALA A 1 277 ? -2.954 -5.793 -26.777 1.00 46.62 277 ALA A CA 1
ATOM 2078 C C . ALA A 1 277 ? -4.441 -6.169 -26.895 1.00 46.62 277 ALA A C 1
ATOM 2080 O O . ALA A 1 277 ? -4.829 -6.850 -27.844 1.00 46.62 277 ALA A O 1
ATOM 2081 N N . ALA A 1 278 ? -5.290 -5.680 -25.982 1.00 45.50 278 ALA A N 1
ATOM 2082 C CA . ALA A 1 278 ? -6.743 -5.840 -26.073 1.00 45.50 278 ALA A CA 1
ATOM 2083 C C . ALA A 1 278 ? -7.332 -5.086 -27.283 1.00 45.50 278 ALA A C 1
ATOM 2085 O O . ALA A 1 278 ? -8.119 -5.662 -28.036 1.00 45.50 278 ALA A O 1
ATOM 2086 N N . ALA A 1 279 ? -6.890 -3.848 -27.533 1.00 47.62 279 ALA A N 1
ATOM 2087 C CA . ALA A 1 279 ? -7.276 -3.077 -28.718 1.00 47.62 279 ALA A CA 1
ATOM 2088 C C . ALA A 1 279 ? -6.798 -3.739 -30.026 1.00 47.62 279 ALA A C 1
ATOM 2090 O O . ALA A 1 279 ? -7.565 -3.840 -30.984 1.00 47.62 279 ALA A O 1
ATOM 2091 N N . GLY A 1 280 ? -5.570 -4.274 -30.047 1.00 51.72 280 GLY A N 1
ATOM 2092 C CA . GLY A 1 280 ? -5.045 -5.035 -31.185 1.00 51.72 280 GLY A CA 1
ATOM 2093 C C . GLY A 1 280 ? -5.839 -6.312 -31.480 1.00 51.72 280 GLY A C 1
ATOM 2094 O O . GLY A 1 280 ? -6.076 -6.631 -32.642 1.00 51.72 280 GLY A O 1
ATOM 2095 N N . LYS A 1 281 ? -6.322 -7.015 -30.447 1.00 55.38 281 LYS A N 1
ATOM 2096 C CA . LYS A 1 281 ? -7.135 -8.236 -30.596 1.00 55.38 281 LYS A CA 1
ATOM 2097 C C . LYS A 1 281 ? -8.537 -7.943 -31.142 1.00 55.38 281 LYS A C 1
ATOM 2099 O O . LYS A 1 281 ? -9.035 -8.697 -31.973 1.00 55.38 281 LYS A O 1
ATOM 2104 N N . VAL A 1 282 ? -9.150 -6.829 -30.731 1.00 60.44 282 VAL A N 1
ATOM 2105 C CA . VAL A 1 282 ? -10.429 -6.349 -31.290 1.00 60.44 282 VAL A CA 1
ATOM 2106 C C . VAL A 1 282 ? -10.261 -5.944 -32.755 1.00 60.44 282 VAL A C 1
ATOM 2108 O O . VAL A 1 282 ? -11.072 -6.338 -33.590 1.00 60.44 282 VAL A O 1
ATOM 2111 N N . TYR A 1 283 ? -9.182 -5.232 -33.086 1.00 65.19 283 TYR A N 1
ATOM 2112 C CA . TYR A 1 283 ? -8.880 -4.824 -34.458 1.00 65.19 283 TYR A CA 1
ATOM 2113 C C . TYR A 1 283 ? -8.601 -6.025 -35.377 1.00 65.19 283 TYR A C 1
ATOM 2115 O O . TYR A 1 283 ? -9.141 -6.096 -36.477 1.00 65.19 283 TYR A O 1
ATOM 2123 N N . LEU A 1 284 ? -7.842 -7.020 -34.903 1.00 66.56 284 LEU A N 1
ATOM 2124 C CA . LEU A 1 284 ? -7.579 -8.257 -35.645 1.00 66.56 284 LEU A CA 1
ATOM 2125 C C . LEU A 1 284 ? -8.858 -9.085 -35.859 1.00 66.56 284 LEU A C 1
ATOM 2127 O O . LEU A 1 284 ? -9.070 -9.607 -36.950 1.00 66.56 284 LEU A O 1
ATOM 2131 N N . ASN A 1 285 ? -9.735 -9.166 -34.851 1.00 72.75 285 ASN A N 1
ATOM 2132 C CA . ASN A 1 285 ? -11.034 -9.835 -34.974 1.00 72.75 285 ASN A CA 1
ATOM 2133 C C . ASN A 1 285 ? -11.971 -9.106 -35.950 1.00 72.75 285 ASN A C 1
ATOM 2135 O O . ASN A 1 285 ? -12.645 -9.760 -36.741 1.00 72.75 285 ASN A O 1
ATOM 2139 N N . LEU A 1 286 ? -11.989 -7.769 -35.943 1.00 74.69 286 LEU A N 1
ATOM 2140 C CA . LEU A 1 286 ? -12.730 -6.960 -36.921 1.00 74.69 286 LEU A CA 1
ATOM 2141 C C . LEU A 1 286 ? -12.206 -7.169 -38.346 1.00 74.69 286 LEU A C 1
ATOM 2143 O O . LEU A 1 286 ? -13.001 -7.344 -39.267 1.00 74.69 286 LEU A O 1
ATOM 2147 N N . ILE A 1 287 ? -10.883 -7.208 -38.527 1.00 80.31 287 ILE A N 1
ATOM 2148 C CA . ILE A 1 287 ? -10.262 -7.500 -39.825 1.00 80.31 287 ILE A CA 1
ATOM 2149 C C . ILE A 1 287 ? -10.614 -8.914 -40.287 1.00 80.31 287 ILE A C 1
ATOM 2151 O O . ILE A 1 287 ? -10.988 -9.098 -41.441 1.00 80.31 287 ILE A O 1
ATOM 2155 N N . LEU A 1 288 ? -10.544 -9.910 -39.403 1.00 82.75 288 LEU A N 1
ATOM 2156 C CA . LEU A 1 288 ? -10.891 -11.288 -39.744 1.00 82.75 288 LEU A CA 1
ATOM 2157 C C . LEU A 1 288 ? -12.369 -11.414 -40.145 1.00 82.75 288 LEU A C 1
ATOM 2159 O O . LEU A 1 288 ? -12.671 -12.068 -41.139 1.00 82.75 288 LEU A O 1
ATOM 2163 N N . MET A 1 289 ? -13.279 -10.744 -39.430 1.00 84.31 289 MET A N 1
ATOM 2164 C CA . MET A 1 289 ? -14.700 -10.680 -39.796 1.00 84.31 289 MET A CA 1
ATOM 2165 C C . MET A 1 289 ? -14.914 -10.002 -41.155 1.00 84.31 289 MET A C 1
ATOM 2167 O O . MET A 1 289 ? -15.682 -10.507 -41.972 1.00 84.31 289 MET A O 1
ATOM 2171 N N . MET A 1 290 ? -14.200 -8.908 -41.435 1.00 84.19 290 MET A N 1
ATOM 2172 C CA . MET A 1 290 ? -14.232 -8.240 -42.742 1.00 84.19 290 MET A CA 1
ATOM 2173 C C . MET A 1 290 ? -13.714 -9.147 -43.866 1.00 84.19 290 MET A C 1
ATOM 2175 O O . MET A 1 290 ? -14.332 -9.220 -44.924 1.00 84.19 290 MET A O 1
ATOM 2179 N N . ILE A 1 291 ? -12.621 -9.884 -43.642 1.00 86.88 291 ILE A N 1
ATOM 2180 C CA . ILE A 1 291 ? -12.063 -10.826 -44.624 1.00 86.88 291 ILE A CA 1
ATOM 2181 C C . ILE A 1 291 ? -13.034 -11.983 -44.883 1.00 86.88 291 ILE A C 1
ATOM 2183 O O . ILE A 1 291 ? -13.262 -12.330 -46.039 1.00 86.88 291 ILE A O 1
ATOM 2187 N N . ILE A 1 292 ? -13.643 -12.553 -43.839 1.00 87.25 292 ILE A N 1
ATOM 2188 C CA . ILE A 1 292 ? -14.651 -13.616 -43.982 1.00 87.25 292 ILE A CA 1
ATOM 2189 C C . ILE A 1 292 ? -15.864 -13.102 -44.763 1.00 87.25 292 ILE A C 1
ATOM 2191 O O . ILE A 1 292 ? -16.351 -13.799 -45.649 1.00 87.25 292 ILE A O 1
ATOM 2195 N N . PHE A 1 293 ? -16.319 -11.877 -44.492 1.00 85.25 293 PHE A N 1
ATOM 2196 C CA . PHE A 1 293 ? -17.411 -11.256 -45.241 1.00 85.25 293 PHE A CA 1
ATOM 2197 C C . PHE A 1 293 ? -17.047 -11.048 -46.718 1.00 85.25 293 PHE A C 1
ATOM 2199 O O . PHE A 1 293 ? -17.832 -11.395 -47.597 1.00 85.25 293 PHE A O 1
ATOM 2206 N N . ILE A 1 294 ? -15.846 -10.548 -47.020 1.00 84.31 294 ILE A N 1
ATOM 2207 C CA . ILE A 1 294 ? -15.372 -10.370 -48.402 1.00 84.31 294 ILE A CA 1
ATOM 2208 C C . ILE A 1 294 ? -15.270 -11.721 -49.125 1.00 84.31 294 ILE A C 1
ATOM 2210 O O . ILE A 1 294 ? -15.758 -11.843 -50.246 1.00 84.31 294 ILE A O 1
ATOM 2214 N N . LEU A 1 295 ? -14.706 -12.749 -48.484 1.00 83.88 295 LEU A N 1
ATOM 2215 C CA . LEU A 1 295 ? -14.610 -14.101 -49.047 1.00 83.88 295 LEU A CA 1
ATOM 2216 C C . LEU A 1 295 ? -15.985 -14.743 -49.259 1.00 83.88 295 LEU A C 1
ATOM 2218 O O . LEU A 1 295 ? -16.181 -15.422 -50.262 1.00 83.88 295 LEU A O 1
ATOM 2222 N N . TYR A 1 296 ? -16.939 -14.509 -48.355 1.00 82.19 296 TYR A N 1
ATOM 2223 C CA . TYR A 1 296 ? -18.318 -14.966 -48.512 1.00 82.19 296 TYR A CA 1
ATOM 2224 C C . TYR A 1 296 ? -18.980 -14.326 -49.736 1.00 82.19 296 TYR A C 1
ATOM 2226 O O . TYR A 1 296 ? -19.543 -15.046 -50.553 1.00 82.19 296 TYR A O 1
ATOM 2234 N N . ASN A 1 297 ? -18.852 -13.008 -49.918 1.00 75.69 297 ASN A N 1
ATOM 2235 C CA . ASN A 1 297 ? -19.401 -12.327 -51.095 1.00 75.69 297 ASN A CA 1
ATOM 2236 C C . ASN A 1 297 ? -18.709 -12.779 -52.390 1.00 75.69 297 ASN A C 1
ATOM 2238 O O . ASN A 1 297 ? -19.393 -13.140 -53.336 1.00 75.69 297 ASN A O 1
ATOM 2242 N N . LEU A 1 298 ? -17.376 -12.908 -52.407 1.00 72.56 298 LEU A N 1
ATOM 2243 C CA . LEU A 1 298 ? -16.645 -13.479 -53.547 1.00 72.56 298 LEU A CA 1
ATOM 2244 C C . LEU A 1 298 ? -17.072 -14.918 -53.859 1.00 72.56 298 LEU A C 1
ATOM 2246 O O . LEU A 1 298 ? -17.121 -15.297 -55.024 1.00 72.56 298 LEU A O 1
ATOM 2250 N N . PHE A 1 299 ? -17.372 -15.735 -52.850 1.00 69.62 299 PHE A N 1
ATOM 2251 C CA . PHE A 1 299 ? -17.864 -17.096 -53.054 1.00 69.62 299 PHE A CA 1
ATOM 2252 C C . PHE A 1 299 ? -19.311 -17.106 -53.559 1.00 69.62 299 PHE A C 1
ATOM 2254 O O . PHE A 1 299 ? -19.642 -17.913 -54.422 1.00 69.62 299 PHE A O 1
ATOM 2261 N N . VAL A 1 300 ? -20.174 -16.208 -53.083 1.00 67.06 300 VAL A N 1
ATOM 2262 C CA . VAL A 1 300 ? -21.552 -16.054 -53.581 1.00 67.06 300 VAL A CA 1
ATOM 2263 C C . VAL A 1 300 ? -21.558 -15.535 -55.024 1.00 67.06 300 VAL A C 1
ATOM 2265 O O . VAL A 1 300 ? -22.255 -16.106 -55.860 1.00 67.06 300 VAL A O 1
ATOM 2268 N N . ASP A 1 301 ? -20.713 -14.559 -55.355 1.00 61.25 301 ASP A N 1
ATOM 2269 C CA . ASP A 1 301 ? -20.555 -14.024 -56.713 1.00 61.25 301 ASP A CA 1
ATOM 2270 C C . ASP A 1 301 ? -19.940 -15.061 -57.670 1.00 61.25 301 ASP A C 1
ATOM 2272 O O . ASP A 1 301 ? -20.381 -15.195 -58.811 1.00 61.25 301 ASP A O 1
ATOM 2276 N N . ASN A 1 302 ? -18.979 -15.872 -57.206 1.00 57.34 302 ASN A N 1
ATOM 2277 C CA . ASN A 1 302 ? -18.434 -16.984 -57.994 1.00 57.34 302 ASN A CA 1
ATOM 2278 C C . ASN A 1 302 ? -19.393 -18.181 -58.100 1.00 57.34 302 ASN A C 1
ATOM 2280 O O . ASN A 1 302 ? -19.305 -18.917 -59.077 1.00 57.34 302 ASN A O 1
ATOM 2284 N N . ASN A 1 303 ? -20.328 -18.376 -57.163 1.00 54.34 303 ASN A N 1
ATOM 2285 C CA . ASN A 1 303 ? -21.430 -19.332 -57.338 1.00 54.34 303 ASN A CA 1
ATOM 2286 C C . ASN A 1 303 ? -22.492 -18.798 -58.306 1.00 54.34 303 ASN A C 1
ATOM 2288 O O . ASN A 1 303 ? -23.073 -19.588 -59.045 1.00 54.34 303 ASN A O 1
ATOM 2292 N N . PHE A 1 304 ? -22.696 -17.478 -58.376 1.00 49.75 304 PHE A N 1
ATOM 2293 C CA . PHE A 1 304 ? -23.469 -16.861 -59.454 1.00 49.75 304 PHE A CA 1
ATOM 2294 C C . PHE A 1 304 ? -22.782 -17.106 -60.806 1.00 49.75 304 PHE A C 1
ATOM 2296 O O . PHE A 1 304 ? -23.432 -17.524 -61.760 1.00 49.75 304 PHE A O 1
ATOM 2303 N N . LEU A 1 305 ? -21.451 -16.971 -60.870 1.00 46.66 305 LEU A N 1
ATOM 2304 C CA . LEU A 1 305 ? -20.671 -17.281 -62.072 1.00 46.66 305 LEU A CA 1
ATOM 2305 C C . LEU A 1 305 ? -20.696 -18.783 -62.431 1.00 46.66 305 LEU A C 1
ATOM 2307 O O . LEU A 1 305 ? -20.808 -19.121 -63.608 1.00 46.66 305 LEU A O 1
ATOM 2311 N N . LEU A 1 306 ? -20.666 -19.692 -61.446 1.00 45.16 306 LEU A N 1
ATOM 2312 C CA . LEU A 1 306 ? -20.768 -21.142 -61.679 1.00 45.16 306 LEU A CA 1
ATOM 2313 C C . LEU A 1 306 ? -22.166 -21.562 -62.172 1.00 45.16 306 LEU A C 1
ATOM 2315 O O . LEU A 1 306 ? -22.287 -22.508 -62.952 1.00 45.16 306 LEU A O 1
ATOM 2319 N N . MET A 1 307 ? -23.215 -20.836 -61.769 1.00 44.91 307 MET A N 1
ATOM 2320 C CA . MET A 1 307 ? -24.585 -21.073 -62.234 1.00 44.91 307 MET A CA 1
ATOM 2321 C C . MET A 1 307 ? -24.814 -20.582 -63.676 1.00 44.91 307 MET A C 1
ATOM 2323 O O . MET A 1 307 ? -25.640 -21.148 -64.383 1.00 44.91 307 MET A O 1
ATOM 2327 N N . PHE A 1 308 ? -24.049 -19.591 -64.154 1.00 44.06 308 PHE A N 1
ATOM 2328 C CA . PHE A 1 308 ? -24.095 -19.137 -65.555 1.00 44.06 308 PHE A CA 1
ATOM 2329 C C . PHE A 1 308 ? -23.256 -19.984 -66.524 1.00 44.06 308 PHE A C 1
ATOM 2331 O O . PHE A 1 308 ? -23.459 -19.900 -67.730 1.00 44.06 308 PHE A O 1
ATOM 2338 N N . LEU A 1 309 ? -22.338 -20.817 -66.024 1.00 41.19 309 LEU A N 1
ATOM 2339 C CA . LEU A 1 309 ? -21.520 -21.729 -66.839 1.00 41.19 309 LEU A CA 1
ATOM 2340 C C . LEU A 1 309 ? -22.129 -23.137 -66.991 1.00 41.19 309 LEU A C 1
ATOM 2342 O O . LEU A 1 309 ? -21.516 -24.000 -67.616 1.00 41.19 309 LEU A O 1
ATOM 2346 N N . THR A 1 310 ? -23.326 -23.378 -66.443 1.00 42.19 310 THR A N 1
ATOM 2347 C CA . THR A 1 310 ? -24.043 -24.668 -66.518 1.00 42.19 310 THR A CA 1
ATOM 2348 C C . THR A 1 310 ? -25.453 -24.580 -67.130 1.00 42.19 310 THR A C 1
ATOM 2350 O O . THR A 1 310 ? -26.274 -25.469 -66.905 1.00 42.19 310 THR A O 1
ATOM 2353 N N . CYS A 1 311 ? -25.730 -23.564 -67.955 1.00 38.47 311 CYS A N 1
ATOM 2354 C CA . CYS A 1 311 ? -26.914 -23.507 -68.826 1.00 38.47 311 CYS A CA 1
ATOM 2355 C C . CYS A 1 311 ? -26.505 -23.437 -70.299 1.00 38.47 311 CYS A C 1
ATOM 2357 O O . CYS A 1 311 ? -25.651 -22.581 -70.620 1.00 38.47 311 CYS A O 1
#

Radius of gyration: 30.48 Å; chains: 1; bounding box: 60×48×141 Å

InterPro domains:
  IPR009496 Repulsive guidance molecule, C-terminal [PF06534] (93-264)
  IPR010536 Repulsive guidance molecule, N-terminal [PF06535] (26-87)
  IPR040287 Repulsive guidance molecule [PTHR31428] (93-290)

pLDDT: mean 79.5, std 17.75, range [31.66, 97.5]

Sequence (311 aa):
NLQGKKPSVCIFSSLFKLVANAAASCRILRCNSDFVAATLDLGAMNAGYCSALRSYATCTRRMARACRGDLAYHSAVQGIEALLIQHPALCPQISVIFKNVPQCVEQKLYQAELDNVPAAFADGSVSSGDRLGHHSLKVQTQNPGRHAEIHAAHIGTLLVVRQSGRSLGLSVLLPRGVAEAYGPEQDLQLCVWGCPASQRLDTLRPPLPHASLPRTISAHAHCAALLPNRDVYYQACVFDLISSGDLNSSTAAIDALTDAGHMIPERERVHLLPLSAAAGKVYLNLILMMIIFILYNLFVDNNFLLMFLTC

Organism: Cynoglossus semilaevis (NCBI:txid244447)

Foldseek 3Di:
DDDDDDDDDPPPPPPPPPPVPPLPAQPLVVLVVQLCVQCVPPDLPDLSNLVSLVSSLVVLVVRVRNCVPPPSSVVSNVVSVVSCVVCCVSWPKDWDWDDDDPLAWHIFIAIATQQARAQATPVRHQFTGDDPNDTQWGWDAPDGSAWIWIHRNVQRKIWIWGDQPSDIDIAIDGDPCVLPPDDPVCPDDCVVPNDDPVPDDPVVPDPDPPLPPVQLVVQLVLLVVQDPDCAPLSVQSSVQCSVVVDNSSNVNSVVNLVVLVVNDVDNVVSGHHPPVVVVVVVVVVVVVVVVVVVVVVVVVVVVVVVVVVPD

Secondary structure (DSSP, 8-state):
-----------------------PPP-HHHHHHHHHHHHTT--TTSHHHHHHHHHHHHHHHHHTTTTTT-HHHHHHHHHHHHHHHH-TTTS-EEEEEE--BTTTB--EEEEEETTBB-SS-TTS-SEEEEETTEEEEEEE-SSTBTEEEEEEGGGTEEEEEEEETTEEEEEEE--HHHHT---TT----HHHH-S-GGGS--TTSPP-TTS-HHHHHHHHHHHHHH-SSSSHHHHHHHHHHHHH--GGGHHHHHHHHHHHHHH-S-GGGT----HHHHHHHHHHHHHHHHHHHHHHHHHHHHHHHHHHT--